Protein AF-A0A914J3G2-F1 (afdb_monomer_lite)

pLDDT: mean 72.29, std 21.07, range [33.72, 98.62]

Foldseek 3Di:
DDDDDDDDDDDDDDDDDDDPDPDDQDPVNVVVVVVVVVVVVVVVVVVVVLVVLLVVQPVNPPDDADSVRSVVSSVVVVVVVVVVVVVVVVVVVVVVVVVVVVVVVVVVVVVVVVVVVPDDDDDDDDDDDDDDDDDDDDDDDDDDDDDDDDDPPVVVVVVVVVVVVVVVVVVVVVVVVVVVVVVVVVVVVVVVVVVVVVVD

Sequence (200 aa):
MLFSKRRVDGDLSDDEGFSPKSGSPSIDDDRRAHHNELERRRRDHIKDHFQALKNTIPLLEGEKSSRALILKRAVDYISLLQSQLKESKLEIEDQKRRNDQLRHHAAIGLINQSAAVVAQPQPQPSVFSLPSTTSAFSSTGASNFSATIPVLQNEHAAKQALLSSLLLQNLNQLIQPQTQHLTDFNGQNYLAAQQLAAQL

Secondary structure (DSSP, 8-state):
----------------------S---HHHHHHHHHHHHHHHHHHHHHHHHHHHHHH-GGGTTS---HHHHHHHHHHHHHHHHHHHHHHHHHHHHHHHHHHHHHHHHHHHHHHHHHTTS----PPPPPP-----------------------SHHHHHHHHHHHHHHHHHHHHHHHHHHHHHHHHHHHHHHHHHHHHHTT-

Radius of gyration: 45.03 Å; chains: 1; bounding box: 132×92×99 Å

Structure (mmCIF, N/CA/C/O backbone):
data_AF-A0A914J3G2-F1
#
_entry.id   AF-A0A914J3G2-F1
#
loop_
_atom_site.group_PDB
_atom_site.id
_atom_site.type_symbol
_atom_site.label_atom_id
_atom_site.label_alt_id
_atom_site.label_comp_id
_atom_site.label_asym_id
_atom_site.label_entity_id
_atom_site.label_seq_id
_atom_site.pdbx_PDB_ins_code
_atom_site.Cartn_x
_atom_site.Cartn_y
_atom_site.Cartn_z
_atom_site.occupancy
_atom_site.B_iso_or_equiv
_atom_site.auth_seq_id
_atom_site.auth_comp_id
_atom_site.auth_asym_id
_atom_site.auth_atom_id
_atom_site.pdbx_PDB_model_num
ATOM 1 N N . MET A 1 1 ? 58.875 35.248 -11.474 1.00 38.97 1 MET A N 1
ATOM 2 C CA . MET A 1 1 ? 59.730 34.135 -11.003 1.00 38.97 1 MET A CA 1
ATOM 3 C C . MET A 1 1 ? 58.804 33.086 -10.402 1.00 38.97 1 MET A C 1
ATOM 5 O O . MET A 1 1 ? 57.946 33.495 -9.643 1.00 38.97 1 MET A O 1
ATOM 9 N N . LEU A 1 2 ? 58.821 31.785 -10.674 1.00 44.47 2 LEU A N 1
ATOM 10 C CA . LEU A 1 2 ? 59.619 30.898 -11.518 1.00 44.47 2 LEU A CA 1
ATOM 11 C C . LEU A 1 2 ? 58.745 29.637 -11.687 1.00 44.47 2 LEU A C 1
ATOM 13 O O . LEU A 1 2 ? 58.414 28.984 -10.703 1.00 44.47 2 LEU A O 1
ATOM 17 N N . PHE A 1 3 ? 58.356 29.317 -12.920 1.00 52.81 3 PHE A N 1
ATOM 18 C CA . PHE A 1 3 ? 57.891 27.982 -13.292 1.00 52.81 3 PHE A CA 1
ATOM 19 C C . PHE A 1 3 ? 59.134 27.112 -13.523 1.00 52.81 3 PHE A C 1
ATOM 21 O O . PHE A 1 3 ? 59.933 27.444 -14.398 1.00 52.81 3 PHE A O 1
ATOM 28 N N . SER A 1 4 ? 59.277 25.996 -12.801 1.00 59.56 4 SER A N 1
ATOM 29 C CA . SER A 1 4 ? 60.351 25.010 -13.024 1.00 59.56 4 SER A CA 1
ATOM 30 C C . SER A 1 4 ? 59.805 23.600 -13.274 1.00 59.56 4 SER A C 1
ATOM 32 O O . SER A 1 4 ? 59.676 22.756 -12.400 1.00 59.56 4 SER A O 1
ATOM 34 N N . LYS A 1 5 ? 59.488 23.427 -14.553 1.00 65.56 5 LYS A N 1
ATOM 35 C CA . LYS A 1 5 ? 59.473 22.271 -15.464 1.00 65.56 5 LYS A CA 1
ATOM 36 C C . LYS A 1 5 ? 60.423 21.079 -15.184 1.00 65.56 5 LYS A C 1
ATOM 38 O O . LYS A 1 5 ? 61.630 21.288 -15.093 1.00 65.56 5 LYS A O 1
ATOM 43 N N . ARG A 1 6 ? 59.888 19.844 -15.275 1.00 52.91 6 ARG A N 1
ATOM 44 C CA . ARG A 1 6 ? 60.337 18.676 -16.109 1.00 52.91 6 ARG A CA 1
ATOM 45 C C . ARG A 1 6 ? 59.519 17.425 -15.720 1.00 52.91 6 ARG A C 1
ATOM 47 O O . ARG A 1 6 ? 59.510 17.081 -14.551 1.00 52.91 6 ARG A O 1
ATOM 54 N N . ARG A 1 7 ? 58.612 16.883 -16.549 1.00 63.38 7 ARG A N 1
ATOM 55 C CA . ARG A 1 7 ? 58.765 15.925 -17.678 1.00 63.38 7 ARG A CA 1
ATOM 56 C C . ARG A 1 7 ? 59.651 14.706 -17.394 1.00 63.38 7 ARG A C 1
ATOM 58 O O . ARG A 1 7 ? 60.867 14.853 -17.333 1.00 63.38 7 ARG A O 1
ATOM 65 N N . VAL A 1 8 ? 59.014 13.533 -17.351 1.00 61.72 8 VAL A N 1
ATOM 66 C CA . VAL A 1 8 ? 59.563 12.258 -17.829 1.00 61.72 8 VAL A CA 1
ATOM 67 C C . VAL A 1 8 ? 58.484 11.625 -18.703 1.00 61.72 8 VAL A C 1
ATOM 69 O O . VAL A 1 8 ? 57.358 11.413 -18.255 1.00 61.72 8 VAL A O 1
ATOM 72 N N . ASP A 1 9 ? 58.838 11.437 -19.967 1.00 55.22 9 ASP A N 1
ATOM 73 C CA . ASP A 1 9 ? 58.070 10.767 -21.003 1.00 55.22 9 ASP A CA 1
ATOM 74 C C . ASP A 1 9 ? 58.107 9.249 -20.740 1.00 55.22 9 ASP A C 1
ATOM 76 O O . ASP A 1 9 ? 59.179 8.670 -20.572 1.00 55.22 9 ASP A O 1
ATOM 80 N N . GLY A 1 10 ? 56.931 8.627 -20.646 1.00 56.06 10 GLY A N 1
ATOM 81 C CA . GLY A 1 10 ? 56.752 7.185 -20.487 1.00 56.06 10 GLY A CA 1
ATOM 82 C C . GLY A 1 10 ? 56.006 6.634 -21.692 1.00 56.06 10 GLY A C 1
ATOM 83 O O . GLY A 1 10 ? 54.781 6.623 -21.703 1.00 56.06 10 GLY A O 1
ATOM 84 N N . ASP A 1 11 ? 56.792 6.295 -22.708 1.00 46.94 11 ASP A N 1
ATOM 85 C CA . ASP A 1 11 ? 56.577 5.298 -23.760 1.00 46.94 11 ASP A CA 1
ATOM 86 C C . ASP A 1 11 ? 55.250 4.509 -23.681 1.00 46.94 11 ASP A C 1
ATOM 88 O O . ASP A 1 11 ? 55.101 3.564 -22.904 1.00 46.94 11 ASP A O 1
ATOM 92 N N . LEU A 1 12 ? 54.268 4.920 -24.489 1.00 55.31 12 LEU A N 1
ATOM 93 C CA . LEU A 1 12 ? 53.067 4.140 -24.781 1.00 55.31 12 LEU A CA 1
ATOM 94 C C . LEU A 1 12 ? 53.372 3.297 -26.022 1.00 55.31 12 LEU A C 1
ATOM 96 O O . LEU A 1 12 ? 53.274 3.787 -27.143 1.00 55.31 12 LEU A O 1
ATOM 100 N N . SER A 1 13 ? 53.763 2.044 -25.790 1.00 56.56 13 SER A N 1
ATOM 101 C CA . SER A 1 13 ? 53.888 1.012 -26.819 1.00 56.56 13 SER A CA 1
ATOM 102 C C . SER A 1 13 ? 52.542 0.827 -27.523 1.00 56.56 13 SER A C 1
ATOM 104 O O . SER A 1 13 ? 51.590 0.313 -26.936 1.00 56.56 13 SER A O 1
ATOM 106 N N . ASP A 1 14 ? 52.490 1.257 -28.777 1.00 63.75 14 ASP A N 1
ATOM 107 C CA . ASP A 1 14 ? 51.416 1.041 -29.739 1.00 63.75 14 ASP A CA 1
ATOM 108 C C . ASP A 1 14 ? 51.920 -0.065 -30.676 1.00 63.75 14 ASP A C 1
ATOM 110 O O . ASP A 1 14 ? 52.711 0.226 -31.568 1.00 63.75 14 ASP A O 1
ATOM 114 N N . ASP A 1 15 ? 51.592 -1.336 -30.401 1.00 55.88 15 ASP A N 1
ATOM 115 C CA . ASP A 1 15 ? 51.772 -2.419 -31.381 1.00 55.88 15 ASP A CA 1
ATOM 116 C C . ASP A 1 15 ? 50.939 -3.675 -31.047 1.00 55.88 15 ASP A C 1
ATOM 118 O O . ASP A 1 15 ? 51.024 -4.252 -29.962 1.00 55.88 15 ASP A O 1
ATOM 122 N N . GLU A 1 16 ? 50.149 -4.073 -32.044 1.00 54.53 16 GLU A N 1
ATOM 123 C CA . GLU A 1 16 ? 49.501 -5.368 -32.292 1.00 54.53 16 GLU A CA 1
ATOM 124 C C . GLU A 1 16 ? 48.389 -5.890 -31.366 1.00 54.53 16 GLU A C 1
ATOM 126 O O . GLU A 1 16 ? 48.555 -6.770 -30.519 1.00 54.53 16 GLU A O 1
ATOM 131 N N . GLY A 1 17 ? 47.163 -5.456 -31.679 1.00 53.72 17 GLY A N 1
ATOM 132 C CA . GLY A 1 17 ? 45.934 -6.102 -31.219 1.00 53.72 17 GLY A CA 1
ATOM 133 C C . GLY A 1 17 ? 44.746 -6.016 -32.180 1.00 53.72 17 GLY A C 1
ATOM 134 O O . GLY A 1 17 ? 43.621 -6.249 -31.743 1.00 53.72 17 GLY A O 1
ATOM 135 N N . PHE A 1 18 ? 44.934 -5.686 -33.466 1.00 54.09 18 PHE A N 1
ATOM 136 C CA . PHE A 1 18 ? 43.841 -5.725 -34.448 1.00 54.09 18 PHE A CA 1
ATOM 137 C C . PHE A 1 18 ? 43.874 -7.031 -35.246 1.00 54.09 18 PHE A C 1
ATOM 139 O O . 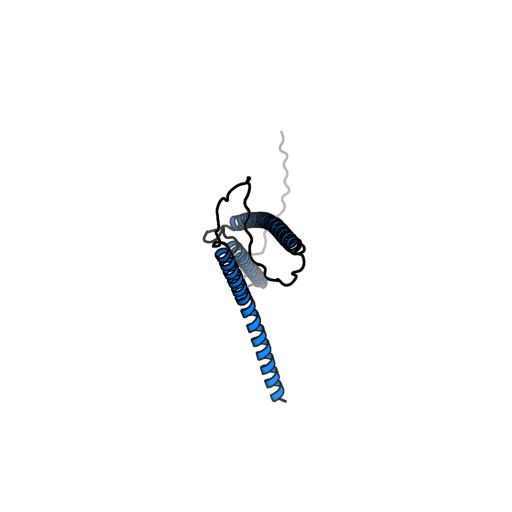PHE A 1 18 ? 44.258 -7.081 -36.410 1.00 54.09 18 PHE A O 1
ATOM 146 N N . SER A 1 19 ? 43.421 -8.113 -34.615 1.00 56.44 19 SER A N 1
ATOM 147 C CA . SER A 1 19 ? 42.868 -9.236 -35.374 1.00 56.44 19 SER A CA 1
ATOM 148 C C . SER A 1 19 ? 41.406 -8.917 -35.700 1.00 56.44 19 SER A C 1
ATOM 150 O O . SER A 1 19 ? 40.597 -8.848 -34.769 1.00 56.44 19 SER A O 1
ATOM 152 N N . PRO A 1 20 ? 41.009 -8.761 -36.979 1.00 55.09 20 PRO A N 1
ATOM 153 C CA . PRO A 1 20 ? 39.605 -8.686 -37.345 1.00 55.09 20 PRO A CA 1
ATOM 154 C C . PRO A 1 20 ? 39.041 -10.104 -37.223 1.00 55.09 20 PRO A C 1
ATOM 156 O O . PRO A 1 20 ? 39.024 -10.875 -38.182 1.00 55.09 20 PRO A O 1
ATOM 159 N N . LYS A 1 21 ? 38.648 -10.499 -36.007 1.00 57.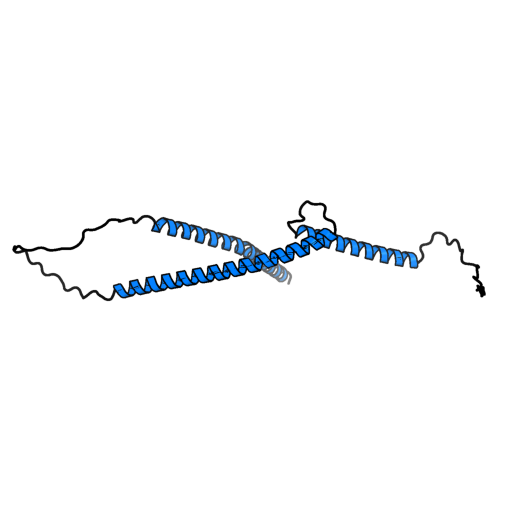03 21 LYS A N 1
ATOM 160 C CA . LYS A 1 21 ? 38.090 -11.828 -35.761 1.00 57.03 21 LYS A CA 1
ATOM 161 C C . LYS A 1 21 ? 36.644 -11.848 -36.246 1.00 57.03 21 LYS A C 1
ATOM 163 O O . LYS A 1 21 ? 35.705 -11.493 -35.542 1.00 57.03 21 LYS A O 1
ATOM 168 N N . SER A 1 22 ? 36.523 -12.196 -37.519 1.00 56.38 22 SER A N 1
ATOM 169 C CA . SER A 1 22 ? 35.443 -12.982 -38.102 1.00 56.38 22 SER A CA 1
ATOM 170 C C . SER A 1 22 ? 34.496 -13.610 -37.070 1.00 56.38 22 SER A C 1
ATOM 172 O O . SER A 1 22 ? 34.846 -14.575 -36.401 1.00 56.38 22 SER A O 1
ATOM 174 N N . GLY A 1 23 ? 33.287 -13.049 -36.975 1.00 62.53 23 GLY A N 1
ATOM 175 C CA . GLY A 1 23 ? 31.980 -13.730 -37.011 1.00 62.53 23 GLY A CA 1
ATOM 176 C C . GLY A 1 23 ? 31.717 -15.033 -36.241 1.00 62.53 23 GLY A C 1
ATOM 177 O O . GLY A 1 23 ? 30.707 -15.666 -36.532 1.00 62.53 23 GLY A O 1
ATOM 178 N N . SER A 1 24 ? 32.555 -15.457 -35.297 1.00 61.56 24 SER A N 1
ATOM 179 C CA . SER A 1 24 ? 32.319 -16.633 -34.456 1.00 61.56 24 SER A CA 1
ATOM 180 C C . SER A 1 24 ? 32.106 -16.173 -33.016 1.00 61.56 24 SER A C 1
ATOM 182 O O . SER A 1 24 ? 33.026 -15.554 -32.475 1.00 61.56 24 SER A O 1
ATOM 184 N N . PRO A 1 25 ? 30.953 -16.472 -32.382 1.00 67.69 25 PRO A N 1
ATOM 185 C CA . PRO A 1 25 ? 30.747 -16.176 -30.970 1.00 67.69 25 PRO A CA 1
ATOM 186 C C . PRO A 1 25 ? 31.875 -16.823 -30.167 1.00 67.69 25 PRO A C 1
ATOM 188 O O . PRO A 1 25 ? 32.135 -18.023 -30.304 1.00 67.69 25 PRO A O 1
ATOM 191 N N . SER A 1 26 ? 32.600 -16.020 -29.393 1.00 77.12 26 SER A N 1
ATOM 192 C CA . SER A 1 26 ? 33.545 -16.550 -28.414 1.00 77.12 26 SER A CA 1
ATOM 193 C C . SER A 1 26 ? 32.754 -17.157 -27.251 1.00 77.12 26 SER A C 1
ATOM 195 O O . SER A 1 26 ? 31.658 -16.699 -26.939 1.00 77.12 26 SER A O 1
ATOM 197 N N . ILE A 1 27 ? 33.327 -18.122 -26.529 1.00 78.31 27 ILE A N 1
ATOM 198 C CA . ILE A 1 27 ? 32.765 -18.636 -25.261 1.00 78.31 27 ILE A CA 1
ATOM 199 C C . ILE A 1 27 ? 32.487 -17.480 -24.272 1.00 78.31 27 ILE A C 1
ATOM 201 O O . ILE A 1 27 ? 31.560 -17.532 -23.460 1.00 78.31 27 ILE A O 1
ATOM 205 N N . ASP A 1 28 ? 33.264 -16.398 -24.364 1.00 83.69 28 ASP A N 1
ATOM 206 C CA . ASP A 1 28 ? 33.047 -15.173 -23.592 1.00 83.69 28 ASP A CA 1
ATOM 207 C C . ASP A 1 28 ? 31.749 -14.439 -23.961 1.00 83.69 28 ASP A C 1
ATOM 209 O O . ASP A 1 28 ? 31.119 -13.838 -23.084 1.00 83.69 28 ASP A O 1
ATOM 213 N N . ASP A 1 29 ? 31.323 -14.501 -25.225 1.00 86.88 29 ASP A N 1
ATOM 214 C CA . ASP A 1 29 ? 30.066 -13.911 -25.692 1.00 86.88 29 ASP A CA 1
ATOM 215 C C . ASP A 1 29 ? 28.871 -14.699 -25.151 1.00 86.88 29 ASP A C 1
ATOM 217 O O . ASP A 1 29 ? 27.922 -14.093 -24.649 1.00 86.88 29 ASP A O 1
ATOM 221 N N . ASP A 1 30 ? 28.959 -16.032 -25.127 1.00 87.75 30 ASP A N 1
ATOM 222 C CA . ASP A 1 30 ? 27.934 -16.898 -24.531 1.00 87.75 30 ASP A CA 1
ATOM 223 C C . ASP A 1 30 ? 27.802 -16.658 -23.020 1.00 87.75 30 ASP A C 1
ATOM 225 O O . ASP A 1 30 ? 26.694 -16.532 -22.484 1.00 87.75 30 ASP A O 1
ATOM 229 N N . ARG A 1 31 ? 28.930 -16.502 -22.312 1.00 92.62 31 ARG A N 1
ATOM 230 C CA . ARG A 1 31 ? 28.931 -16.169 -20.878 1.00 92.62 31 ARG A CA 1
ATOM 231 C C . ARG A 1 31 ? 28.302 -14.798 -20.612 1.00 92.62 31 ARG A C 1
ATOM 233 O O . ARG A 1 31 ? 27.530 -14.653 -19.658 1.00 92.62 31 ARG A O 1
ATOM 240 N N . ARG A 1 32 ? 28.614 -13.791 -21.438 1.00 94.50 32 ARG A N 1
ATOM 241 C CA . ARG A 1 32 ? 28.013 -12.446 -21.354 1.00 94.50 32 ARG A CA 1
ATOM 242 C C . ARG A 1 32 ? 26.516 -12.485 -21.659 1.00 94.50 32 ARG A C 1
ATOM 244 O O . ARG A 1 32 ? 25.742 -11.860 -20.935 1.00 94.50 32 ARG A O 1
ATOM 251 N N . ALA A 1 33 ? 26.101 -13.235 -22.677 1.00 95.56 33 ALA A N 1
ATOM 252 C CA . ALA A 1 33 ? 24.698 -13.400 -23.046 1.00 95.56 33 ALA A CA 1
ATOM 253 C C . ALA A 1 33 ? 23.891 -14.049 -21.913 1.00 95.56 33 ALA A C 1
ATOM 255 O O . ALA A 1 33 ? 22.855 -13.513 -21.515 1.00 95.56 33 ALA A O 1
ATOM 256 N N . HIS A 1 34 ? 24.403 -15.131 -21.323 1.00 96.44 34 HIS A N 1
ATOM 257 C CA . HIS A 1 34 ? 23.762 -15.794 -20.188 1.00 96.44 34 HIS A CA 1
ATOM 258 C C . HIS A 1 34 ? 23.627 -14.866 -18.969 1.00 96.44 34 HIS A C 1
ATOM 260 O O . HIS A 1 34 ? 22.563 -14.789 -18.355 1.00 96.44 34 HIS A O 1
ATOM 266 N N . HIS A 1 35 ? 24.678 -14.108 -18.638 1.00 97.94 35 HIS A N 1
ATOM 267 C CA . HIS A 1 35 ? 24.613 -13.117 -17.560 1.00 97.94 35 HIS A CA 1
ATOM 268 C C . HIS A 1 35 ? 23.553 -12.032 -17.832 1.00 97.94 35 HIS A C 1
ATOM 270 O O . HIS A 1 35 ? 22.769 -11.690 -16.945 1.00 97.94 35 HIS A O 1
ATOM 276 N N . ASN A 1 36 ? 23.486 -11.516 -19.063 1.00 98.00 36 ASN A N 1
ATOM 277 C CA . ASN A 1 36 ? 2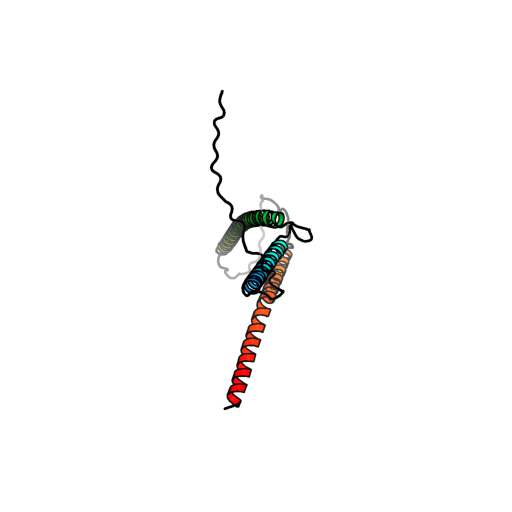2.494 -10.512 -19.462 1.00 98.00 36 ASN A CA 1
ATOM 278 C C . ASN A 1 36 ? 21.057 -11.041 -19.377 1.00 98.00 36 ASN A C 1
ATOM 280 O O . ASN A 1 36 ? 20.156 -10.305 -18.965 1.00 98.00 36 ASN A O 1
ATOM 284 N N . GLU A 1 37 ? 20.851 -12.305 -19.744 1.00 97.75 37 GLU A N 1
ATOM 285 C CA . GLU A 1 37 ? 19.562 -12.988 -19.644 1.00 97.75 37 GLU A CA 1
ATOM 286 C C . GLU A 1 37 ? 19.123 -13.148 -18.181 1.00 97.75 37 GLU A C 1
ATOM 288 O O . GLU A 1 37 ? 17.999 -12.782 -17.826 1.00 97.75 37 GLU A O 1
ATOM 293 N N . LEU A 1 38 ? 20.019 -13.603 -17.300 1.00 98.19 38 LEU A N 1
ATOM 294 C CA . LEU A 1 38 ? 19.729 -13.704 -15.865 1.00 98.19 38 LEU A CA 1
ATOM 295 C C . LEU A 1 38 ? 19.359 -12.349 -15.257 1.00 98.19 38 LEU A C 1
ATOM 297 O O . LEU A 1 38 ? 18.381 -12.239 -14.513 1.00 98.19 38 LEU A O 1
ATOM 301 N N . GLU A 1 39 ? 20.102 -11.299 -15.600 1.00 98.31 39 GLU A N 1
ATOM 302 C CA . GLU A 1 39 ? 19.826 -9.957 -15.096 1.00 98.31 39 GLU A CA 1
ATOM 303 C C . GLU A 1 39 ? 18.500 -9.405 -15.647 1.00 98.31 39 GLU A C 1
ATOM 305 O O . GLU A 1 39 ? 17.775 -8.702 -14.939 1.00 98.31 39 GLU A O 1
ATOM 310 N N . ARG A 1 40 ? 18.125 -9.751 -16.885 1.00 98.44 40 ARG A N 1
ATOM 311 C CA . ARG A 1 40 ? 16.808 -9.407 -17.433 1.00 98.44 40 ARG A CA 1
ATOM 312 C C . ARG A 1 40 ? 15.685 -10.049 -16.620 1.00 98.44 40 ARG A C 1
ATOM 314 O O . ARG A 1 40 ? 14.811 -9.315 -16.161 1.00 98.44 40 ARG A O 1
ATOM 321 N N . ARG A 1 41 ? 15.766 -11.356 -16.345 1.00 98.50 41 ARG A N 1
ATOM 322 C CA . ARG A 1 41 ? 14.787 -12.059 -15.493 1.00 98.50 41 ARG A CA 1
ATOM 323 C C . ARG A 1 41 ? 14.696 -11.445 -14.101 1.00 98.50 41 ARG A C 1
ATOM 325 O O . ARG A 1 41 ? 13.601 -11.213 -13.596 1.00 98.50 41 ARG A O 1
ATOM 332 N N . ARG A 1 42 ? 15.838 -11.098 -13.497 1.00 98.62 42 ARG A N 1
ATOM 333 C CA . ARG A 1 42 ? 15.870 -10.413 -12.196 1.00 98.62 42 ARG A CA 1
ATOM 334 C C . ARG A 1 42 ? 15.112 -9.082 -12.238 1.00 98.62 42 ARG A C 1
ATOM 336 O O . ARG A 1 42 ? 14.342 -8.784 -11.323 1.00 98.62 42 ARG A O 1
ATOM 343 N N . ARG A 1 43 ? 15.309 -8.277 -13.288 1.00 98.44 43 ARG A N 1
ATOM 344 C CA . ARG A 1 43 ? 14.593 -7.001 -13.465 1.00 98.44 43 ARG A CA 1
ATOM 345 C C . ARG A 1 43 ? 13.095 -7.195 -13.676 1.00 98.44 43 ARG A C 1
ATOM 347 O O . ARG A 1 43 ? 12.328 -6.392 -13.142 1.00 98.44 43 ARG A O 1
ATOM 354 N N . ASP A 1 44 ? 12.693 -8.228 -14.409 1.00 98.50 44 ASP A N 1
ATOM 355 C CA . ASP A 1 44 ? 11.282 -8.557 -14.624 1.00 98.50 44 ASP A CA 1
ATOM 356 C C . ASP A 1 44 ? 10.617 -8.954 -13.300 1.00 98.50 44 ASP A C 1
ATOM 358 O O . ASP A 1 44 ? 9.617 -8.347 -12.923 1.00 98.50 44 ASP A O 1
ATOM 362 N N . HIS A 1 45 ? 11.260 -9.806 -12.493 1.00 98.44 45 HIS A N 1
ATOM 363 C CA . HIS A 1 45 ? 10.760 -10.130 -11.153 1.00 98.44 45 HIS A CA 1
ATOM 364 C C . HIS A 1 45 ? 10.606 -8.873 -10.289 1.00 98.44 45 HIS A C 1
ATOM 366 O O . HIS A 1 45 ? 9.579 -8.679 -9.647 1.00 98.44 45 HIS A O 1
ATOM 372 N N . ILE A 1 46 ? 11.599 -7.979 -10.266 1.00 97.81 46 ILE A N 1
ATOM 373 C CA . ILE A 1 46 ? 11.502 -6.727 -9.496 1.00 97.81 46 ILE A CA 1
ATOM 374 C C . ILE A 1 46 ? 10.335 -5.870 -9.983 1.00 97.81 46 ILE A C 1
ATOM 376 O O . ILE A 1 46 ? 9.624 -5.274 -9.174 1.00 97.81 46 ILE A O 1
ATOM 380 N N . LYS A 1 47 ? 10.128 -5.792 -11.298 1.00 97.19 47 LYS A N 1
ATOM 381 C CA . LYS A 1 47 ? 9.001 -5.064 -11.878 1.00 97.19 47 LYS A CA 1
ATOM 382 C C . LYS A 1 47 ? 7.668 -5.646 -11.401 1.00 97.19 47 LYS A C 1
ATOM 384 O O . LYS A 1 47 ? 6.801 -4.862 -11.017 1.00 97.19 47 LYS A O 1
ATOM 389 N N . ASP A 1 48 ? 7.544 -6.968 -11.343 1.00 97.62 48 ASP A N 1
ATOM 390 C CA . ASP A 1 48 ? 6.344 -7.641 -10.840 1.00 97.62 48 ASP A CA 1
ATOM 391 C C . ASP A 1 48 ? 6.106 -7.336 -9.356 1.00 97.62 48 ASP A C 1
ATOM 393 O O . ASP A 1 48 ? 4.992 -6.981 -8.976 1.00 97.62 48 ASP A O 1
ATOM 397 N N . HIS A 1 49 ? 7.155 -7.347 -8.524 1.00 97.44 49 HIS A N 1
ATOM 398 C CA . HIS A 1 49 ? 7.048 -6.952 -7.111 1.00 97.44 49 HIS A CA 1
ATOM 399 C C . HIS A 1 49 ? 6.585 -5.495 -6.951 1.00 97.44 49 HIS A C 1
ATOM 401 O O . HIS A 1 49 ? 5.748 -5.202 -6.098 1.00 97.44 49 HIS A O 1
ATOM 407 N N . PHE A 1 50 ? 7.077 -4.572 -7.786 1.00 96.81 50 PHE A N 1
ATOM 408 C CA . PHE A 1 50 ? 6.601 -3.184 -7.790 1.00 96.81 50 PHE A CA 1
ATOM 409 C C . PHE A 1 50 ? 5.129 -3.074 -8.201 1.00 96.81 50 PHE A C 1
ATOM 411 O O . PHE A 1 50 ? 4.404 -2.247 -7.646 1.00 96.81 50 PHE A O 1
ATOM 418 N N . GLN A 1 51 ? 4.682 -3.890 -9.157 1.00 94.75 51 GLN A N 1
ATOM 419 C CA . GLN A 1 51 ? 3.289 -3.903 -9.594 1.00 94.75 51 GLN A CA 1
ATOM 420 C C . GLN A 1 51 ? 2.368 -4.486 -8.517 1.00 94.75 51 GLN A C 1
ATOM 422 O O . GLN A 1 51 ? 1.328 -3.896 -8.230 1.00 94.75 51 GLN A O 1
ATOM 427 N N . ALA A 1 52 ? 2.769 -5.588 -7.880 1.00 94.69 52 ALA A N 1
ATOM 428 C CA . ALA A 1 52 ? 2.053 -6.168 -6.750 1.00 94.69 52 ALA A CA 1
ATOM 429 C C . ALA A 1 52 ? 1.937 -5.158 -5.600 1.00 94.69 52 ALA A C 1
ATOM 431 O O . ALA A 1 52 ? 0.835 -4.901 -5.122 1.00 94.69 52 ALA A O 1
ATOM 432 N N . LEU A 1 53 ? 3.044 -4.503 -5.229 1.00 95.81 53 LEU A N 1
ATOM 433 C CA . LEU A 1 53 ? 3.045 -3.469 -4.193 1.00 95.81 53 LEU A CA 1
ATOM 434 C C . LEU A 1 53 ? 2.078 -2.330 -4.532 1.00 95.81 53 LEU A C 1
ATOM 436 O O . LEU A 1 53 ? 1.262 -1.946 -3.698 1.00 95.81 53 LEU A O 1
ATOM 440 N N . LYS A 1 54 ? 2.121 -1.820 -5.767 1.00 94.81 54 LYS A N 1
ATOM 441 C CA . LYS A 1 54 ? 1.209 -0.767 -6.222 1.00 94.81 54 LYS A CA 1
ATOM 442 C C . LYS A 1 54 ? -0.258 -1.175 -6.058 1.00 94.81 54 LYS A C 1
ATOM 444 O O . LYS A 1 54 ? -1.043 -0.382 -5.553 1.00 94.81 54 LYS A O 1
ATOM 449 N N . ASN A 1 55 ? -0.607 -2.399 -6.447 1.00 93.12 55 ASN A N 1
ATOM 450 C CA . ASN A 1 55 ? -1.982 -2.896 -6.383 1.00 93.12 55 ASN A CA 1
ATOM 451 C C . ASN A 1 55 ? -2.493 -3.060 -4.939 1.00 93.12 55 ASN A C 1
ATOM 453 O O . ASN A 1 55 ? -3.694 -3.014 -4.714 1.00 93.12 55 ASN A O 1
ATOM 457 N N . THR A 1 56 ? -1.604 -3.240 -3.956 1.00 93.06 56 THR A N 1
ATOM 458 C CA . THR A 1 56 ? -1.998 -3.325 -2.535 1.00 93.06 56 THR A CA 1
ATOM 459 C C . THR A 1 56 ? -2.242 -1.969 -1.873 1.00 93.06 56 THR A C 1
ATOM 461 O O . THR A 1 56 ? -2.737 -1.923 -0.749 1.00 93.06 56 THR A O 1
ATOM 464 N N . ILE A 1 57 ? -1.877 -0.868 -2.536 1.00 93.69 57 ILE A N 1
ATOM 465 C CA . ILE A 1 57 ? -1.964 0.487 -1.988 1.00 93.69 57 ILE A CA 1
ATOM 466 C C . ILE A 1 57 ? -3.174 1.190 -2.627 1.00 93.69 57 ILE A C 1
ATOM 468 O O . ILE A 1 57 ? -3.079 1.603 -3.785 1.00 93.69 57 ILE A O 1
ATOM 472 N N . PRO A 1 58 ? -4.280 1.414 -1.889 1.00 89.19 58 PRO A N 1
ATOM 473 C CA . PRO A 1 58 ? -5.507 1.999 -2.447 1.00 89.19 58 PRO A CA 1
ATOM 474 C C . PRO A 1 58 ? -5.298 3.384 -3.079 1.00 89.19 58 PRO A C 1
ATOM 476 O O . PRO A 1 58 ? -5.931 3.743 -4.062 1.00 89.19 58 PRO A O 1
ATOM 479 N N . LEU A 1 59 ? -4.348 4.161 -2.548 1.00 78.94 59 LEU A N 1
ATOM 480 C CA . LEU A 1 59 ? -4.009 5.510 -3.022 1.00 78.94 59 LEU A CA 1
ATOM 481 C C . LEU A 1 59 ? -3.266 5.538 -4.373 1.00 78.94 59 LEU A C 1
ATOM 483 O O . LEU A 1 59 ? -2.941 6.620 -4.857 1.00 78.94 59 LEU A O 1
ATOM 487 N N . LEU A 1 60 ? -2.920 4.379 -4.939 1.00 85.06 60 LEU A N 1
ATOM 488 C CA . LEU A 1 60 ? -2.181 4.249 -6.201 1.00 85.06 60 LEU A CA 1
ATOM 489 C C . LEU A 1 60 ? -2.976 3.508 -7.287 1.00 85.06 60 LEU A C 1
ATOM 491 O O . LEU A 1 60 ? -2.450 3.269 -8.382 1.00 85.06 60 LEU A O 1
ATOM 495 N N . GLU A 1 61 ? -4.214 3.113 -6.995 1.00 79.81 61 GLU A N 1
ATOM 496 C CA . GLU A 1 61 ? -5.057 2.382 -7.930 1.00 79.81 61 GLU A CA 1
ATOM 497 C C . GLU A 1 61 ? -5.441 3.278 -9.121 1.00 79.81 61 GLU A C 1
ATOM 499 O O . GLU A 1 61 ? -5.796 4.443 -8.966 1.00 79.81 61 GLU A O 1
ATOM 504 N N . GLY A 1 62 ? -5.298 2.764 -10.346 1.00 75.31 62 GLY A N 1
ATOM 505 C CA . GLY A 1 62 ? -5.670 3.485 -11.572 1.00 75.31 62 GLY A CA 1
ATOM 506 C C . GLY A 1 62 ? -4.713 4.587 -12.062 1.00 75.31 62 GLY A C 1
ATOM 507 O O . GLY A 1 62 ? -4.845 5.016 -13.207 1.00 75.31 62 GLY A O 1
ATOM 508 N N . GLU A 1 63 ? -3.708 5.015 -11.289 1.00 78.38 63 GLU A N 1
ATOM 509 C CA . GLU A 1 63 ? -2.827 6.135 -11.677 1.00 78.38 63 GLU A CA 1
ATOM 510 C C . GLU A 1 63 ? -1.452 5.688 -12.218 1.00 78.38 63 GLU A C 1
ATOM 512 O O . GLU A 1 63 ? -0.909 4.646 -11.843 1.00 78.38 63 GLU A O 1
ATOM 517 N N . LYS A 1 64 ? -0.836 6.469 -13.117 1.00 85.25 64 LYS A N 1
ATOM 518 C CA . LYS A 1 64 ? 0.562 6.253 -13.537 1.00 85.25 64 LYS A CA 1
ATOM 519 C C . LYS A 1 64 ? 1.507 6.682 -12.410 1.00 85.25 64 LYS A C 1
ATOM 521 O O . LYS A 1 64 ? 1.779 7.862 -12.236 1.00 85.25 64 LYS A O 1
ATOM 526 N N . SER A 1 65 ? 2.045 5.717 -11.672 1.00 89.88 65 SER A N 1
ATOM 527 C CA . SER A 1 65 ? 2.911 5.974 -10.513 1.00 89.88 65 SER A CA 1
ATOM 528 C C . SER A 1 65 ? 4.370 5.628 -10.814 1.00 89.88 65 SER A C 1
ATOM 530 O O . SER A 1 65 ? 4.669 4.551 -11.330 1.00 89.88 65 SER A O 1
ATOM 532 N N . SER A 1 66 ? 5.300 6.526 -10.476 1.00 94.69 66 SER A N 1
ATOM 533 C CA . SER A 1 66 ? 6.740 6.248 -10.570 1.00 94.69 66 SER A CA 1
ATOM 534 C C . SER A 1 66 ? 7.196 5.297 -9.453 1.00 94.69 66 SER A C 1
ATOM 536 O O . SER A 1 66 ? 6.561 5.224 -8.403 1.00 94.69 66 SER A O 1
ATOM 538 N N . ARG A 1 67 ? 8.331 4.598 -9.628 1.00 95.00 67 ARG A N 1
ATOM 539 C CA . ARG A 1 67 ? 8.893 3.714 -8.580 1.00 95.00 67 ARG A CA 1
ATOM 540 C C . ARG A 1 67 ? 9.113 4.446 -7.254 1.00 95.00 67 ARG A C 1
ATOM 542 O O . ARG A 1 67 ? 8.766 3.919 -6.206 1.00 95.00 67 ARG A O 1
ATOM 549 N N . ALA A 1 68 ? 9.635 5.672 -7.307 1.00 95.62 68 ALA A N 1
ATOM 550 C CA . ALA A 1 68 ? 9.832 6.500 -6.120 1.00 95.62 68 ALA A CA 1
ATOM 551 C C . ALA A 1 68 ? 8.502 6.836 -5.427 1.00 95.62 68 ALA A C 1
ATOM 553 O O . ALA A 1 68 ? 8.409 6.766 -4.203 1.00 95.62 68 ALA A O 1
ATOM 554 N N . LEU A 1 69 ? 7.459 7.147 -6.204 1.00 94.56 69 LEU A N 1
ATOM 555 C CA . LEU A 1 69 ? 6.135 7.431 -5.658 1.00 94.56 69 LEU A CA 1
ATOM 556 C C . LEU A 1 69 ? 5.496 6.187 -5.029 1.00 94.56 69 LEU A C 1
ATOM 558 O O . LEU A 1 69 ? 4.905 6.308 -3.961 1.00 94.56 69 LEU A O 1
ATOM 562 N N . ILE A 1 70 ? 5.654 5.006 -5.644 1.00 95.69 70 ILE A N 1
ATOM 563 C CA . ILE A 1 70 ? 5.171 3.733 -5.082 1.00 95.69 70 ILE A CA 1
ATOM 564 C C . ILE A 1 70 ? 5.784 3.502 -3.698 1.00 95.69 70 ILE A C 1
ATOM 566 O O . ILE A 1 70 ? 5.054 3.248 -2.746 1.00 95.69 70 ILE A O 1
ATOM 570 N N . LEU A 1 71 ? 7.105 3.658 -3.565 1.00 96.81 71 LEU A N 1
ATOM 571 C CA . LEU A 1 71 ? 7.789 3.494 -2.279 1.00 96.81 71 LEU A CA 1
ATOM 572 C C . LEU A 1 71 ? 7.322 4.526 -1.248 1.00 96.81 71 LEU A C 1
ATOM 574 O O . LEU A 1 71 ? 7.027 4.162 -0.114 1.00 96.81 71 LEU A O 1
ATOM 578 N N . LYS A 1 72 ? 7.203 5.800 -1.643 1.00 95.31 72 LYS A N 1
ATOM 579 C CA . LYS A 1 72 ? 6.724 6.862 -0.748 1.00 95.31 72 LYS A CA 1
ATOM 580 C C . LYS A 1 72 ? 5.320 6.559 -0.219 1.00 95.31 72 LYS A C 1
ATOM 582 O O . LYS A 1 72 ? 5.103 6.563 0.986 1.00 95.31 72 LYS A O 1
ATOM 587 N N . ARG A 1 73 ? 4.381 6.239 -1.112 1.00 95.06 73 ARG A N 1
ATOM 588 C CA . ARG A 1 73 ? 2.997 5.925 -0.732 1.00 95.06 73 ARG A CA 1
ATOM 589 C C . ARG A 1 73 ? 2.886 4.631 0.068 1.00 95.06 73 ARG A C 1
ATOM 591 O O . ARG A 1 73 ? 2.008 4.547 0.914 1.00 95.06 73 ARG A O 1
ATOM 598 N N . ALA A 1 74 ? 3.763 3.653 -0.161 1.00 96.56 74 ALA A N 1
ATOM 599 C CA . ALA A 1 74 ? 3.823 2.447 0.662 1.00 96.56 74 ALA A CA 1
ATOM 600 C C . ALA A 1 74 ? 4.158 2.788 2.121 1.00 96.56 74 ALA A C 1
ATOM 602 O O . ALA A 1 74 ? 3.486 2.307 3.029 1.00 96.56 74 ALA A O 1
ATOM 603 N N . VAL A 1 75 ? 5.151 3.658 2.341 1.00 96.94 75 VAL A N 1
ATOM 604 C CA . VAL A 1 75 ? 5.513 4.133 3.685 1.00 96.94 75 VAL A CA 1
ATOM 605 C C . VAL A 1 75 ? 4.342 4.879 4.323 1.00 96.94 75 VAL A C 1
ATOM 607 O O . VAL A 1 75 ? 3.937 4.525 5.430 1.00 96.94 75 VAL A O 1
ATOM 610 N N . ASP A 1 76 ? 3.748 5.836 3.602 1.00 96.06 76 ASP A N 1
ATOM 611 C CA . ASP A 1 76 ? 2.595 6.604 4.092 1.00 96.06 76 ASP A CA 1
ATOM 612 C C . ASP A 1 76 ? 1.424 5.679 4.475 1.00 96.06 76 ASP A C 1
ATOM 614 O O . ASP A 1 76 ? 0.787 5.854 5.516 1.00 96.06 76 ASP A O 1
ATOM 618 N N . TYR A 1 77 ? 1.153 4.662 3.651 1.00 97.31 77 TYR A N 1
ATOM 619 C CA . TYR A 1 77 ? 0.059 3.722 3.874 1.00 97.31 77 TYR A CA 1
ATOM 620 C C . TYR A 1 77 ? 0.308 2.803 5.075 1.00 97.31 77 TYR A C 1
ATOM 622 O O . TYR A 1 77 ? -0.603 2.581 5.869 1.00 97.31 77 TYR A O 1
ATOM 630 N N . ILE A 1 78 ? 1.541 2.328 5.278 1.00 97.06 78 ILE A N 1
ATOM 631 C CA . ILE A 1 78 ? 1.904 1.562 6.481 1.00 97.06 78 ILE A CA 1
ATOM 632 C C . ILE A 1 78 ? 1.688 2.411 7.738 1.00 97.06 78 ILE A C 1
ATOM 634 O O . ILE A 1 78 ? 1.087 1.933 8.702 1.00 97.06 78 ILE A O 1
ATOM 638 N N . SER A 1 79 ? 2.127 3.673 7.733 1.00 97.50 79 SER A N 1
ATOM 639 C CA . SER A 1 79 ? 1.915 4.583 8.864 1.00 97.50 79 SER A CA 1
ATOM 640 C C . SER A 1 79 ? 0.428 4.837 9.135 1.00 97.50 79 SER A C 1
ATOM 642 O O . SER A 1 79 ? 0.007 4.835 10.295 1.00 97.50 79 SER A O 1
ATOM 644 N N . LEU A 1 80 ? -0.383 4.985 8.083 1.00 96.69 80 LEU A N 1
ATOM 645 C CA . LEU A 1 80 ? -1.837 5.102 8.205 1.00 96.69 80 LEU A CA 1
ATOM 646 C C . LEU A 1 80 ? -2.447 3.859 8.868 1.00 96.69 80 LEU A C 1
ATOM 648 O O . LEU A 1 80 ? -3.169 3.990 9.856 1.00 96.69 80 LEU A O 1
ATOM 652 N N . LEU A 1 81 ? -2.124 2.662 8.368 1.00 97.62 81 LEU A N 1
ATOM 653 C CA . LEU A 1 81 ? -2.635 1.399 8.911 1.00 97.62 81 LEU A CA 1
ATOM 654 C C . LEU A 1 81 ? -2.232 1.199 10.377 1.00 97.62 81 LEU A C 1
ATOM 656 O O . LEU A 1 81 ? -3.035 0.727 11.179 1.00 97.62 81 LEU A O 1
ATOM 660 N N . GLN A 1 82 ? -1.015 1.594 10.760 1.00 97.94 82 GLN A N 1
ATOM 661 C CA . GLN A 1 82 ? -0.566 1.549 12.155 1.00 97.94 82 GLN A CA 1
ATOM 662 C C . GLN A 1 82 ? -1.387 2.479 13.059 1.00 97.94 82 GLN A C 1
ATOM 664 O O . GLN A 1 82 ? -1.764 2.081 14.165 1.00 97.94 82 GLN A O 1
ATOM 669 N N . SER A 1 83 ? -1.692 3.695 12.593 1.00 97.81 83 SER A N 1
ATOM 670 C CA . SER A 1 83 ? -2.540 4.638 13.330 1.00 97.81 83 SER A CA 1
ATOM 671 C C . SER A 1 83 ? -3.969 4.112 13.476 1.00 97.81 83 SER A C 1
ATOM 673 O O . SER A 1 83 ? -4.504 4.106 14.584 1.00 97.81 83 SER A O 1
ATOM 675 N N . GLN A 1 84 ? -4.555 3.597 12.392 1.00 97.44 84 GLN A N 1
ATOM 676 C CA . GLN A 1 84 ? -5.898 3.009 12.402 1.00 97.44 84 GLN A CA 1
ATOM 677 C C . GLN A 1 84 ? -5.981 1.783 13.318 1.00 97.44 84 GLN A C 1
ATOM 679 O O . GLN A 1 84 ? -6.928 1.646 14.088 1.00 97.44 84 GLN A O 1
ATOM 684 N N . LEU A 1 85 ? -4.966 0.913 13.302 1.00 98.00 85 LEU A N 1
ATOM 685 C CA . LEU A 1 85 ? -4.897 -0.235 14.206 1.00 98.00 85 LEU A CA 1
ATOM 686 C C . LEU A 1 85 ? -4.856 0.211 15.674 1.00 98.00 85 LEU A C 1
ATOM 688 O O . LEU A 1 85 ? -5.482 -0.418 16.526 1.00 98.00 85 LEU A O 1
ATOM 692 N N . LYS A 1 86 ? -4.113 1.280 15.985 1.00 98.00 86 LYS A N 1
ATOM 693 C CA . LYS A 1 86 ? -4.048 1.838 17.341 1.00 98.00 86 LYS A CA 1
ATOM 694 C C . LYS A 1 86 ? -5.402 2.397 17.779 1.00 98.00 86 LYS A C 1
ATOM 696 O O . LYS A 1 86 ? -5.838 2.097 18.885 1.00 98.00 86 LYS A O 1
ATOM 701 N N . GLU A 1 87 ? -6.054 3.179 16.927 1.00 98.12 87 GLU A N 1
ATOM 702 C CA . GLU A 1 87 ? -7.375 3.752 17.203 1.00 98.12 87 GLU A CA 1
ATOM 703 C C . GLU A 1 87 ? -8.434 2.662 17.399 1.00 98.12 87 GLU A C 1
ATOM 705 O O . GLU A 1 87 ? -9.102 2.634 18.430 1.00 98.12 87 GLU A O 1
ATOM 710 N N . SER A 1 88 ? -8.499 1.690 16.486 1.00 97.81 88 SER A N 1
ATOM 711 C CA . SER A 1 88 ? -9.421 0.557 16.589 1.00 97.81 88 SER A CA 1
ATOM 712 C C . SER A 1 88 ? -9.195 -0.263 17.865 1.00 97.81 88 SER A C 1
ATOM 714 O O . SER A 1 88 ? -10.154 -0.678 18.512 1.00 97.81 88 SER A O 1
ATOM 716 N N . LYS A 1 89 ? -7.940 -0.458 18.295 1.00 97.88 89 LYS A N 1
ATOM 717 C CA . LYS A 1 89 ? -7.643 -1.111 19.582 1.00 97.88 89 LYS A CA 1
ATOM 718 C C . LYS A 1 89 ? -8.218 -0.339 20.770 1.00 97.88 89 LYS A C 1
ATOM 720 O O . LYS A 1 89 ? -8.825 -0.961 21.640 1.00 97.88 89 LYS A O 1
ATOM 725 N N . LEU A 1 90 ? -8.055 0.984 20.794 1.00 97.75 90 LEU A N 1
ATOM 726 C CA . LEU A 1 90 ? -8.617 1.829 21.852 1.00 97.75 90 LEU A CA 1
ATOM 727 C C . LEU A 1 90 ? -10.146 1.774 21.851 1.00 97.75 90 LEU A C 1
ATOM 729 O O . LEU A 1 90 ? -10.754 1.659 22.914 1.00 97.75 90 LEU A O 1
ATOM 733 N N . GLU A 1 91 ? -10.764 1.792 20.671 1.00 97.19 91 GLU A N 1
ATOM 734 C CA . GLU A 1 91 ? -12.211 1.647 20.535 1.00 97.19 91 GLU A CA 1
ATOM 735 C C . GLU A 1 91 ? -12.687 0.287 21.065 1.00 97.19 91 GLU A C 1
ATOM 737 O O . GLU A 1 91 ? -13.630 0.230 21.850 1.00 97.19 91 GLU A O 1
ATOM 742 N N . ILE A 1 92 ? -12.004 -0.809 20.725 1.00 98.12 92 ILE A N 1
ATOM 743 C CA . ILE A 1 92 ? -12.331 -2.149 21.235 1.00 98.12 92 ILE A CA 1
ATOM 744 C C . ILE A 1 92 ? -12.240 -2.197 22.766 1.00 98.12 92 ILE A C 1
ATOM 746 O O . ILE A 1 92 ? -13.120 -2.768 23.413 1.00 98.12 92 ILE A O 1
ATOM 750 N N . GLU A 1 93 ? -11.192 -1.629 23.362 1.00 97.38 93 GLU A N 1
ATOM 751 C CA . GLU A 1 93 ? -11.034 -1.582 24.823 1.00 97.38 93 GLU A CA 1
ATOM 752 C C . GLU A 1 93 ? -12.141 -0.770 25.497 1.00 97.38 93 GLU A C 1
ATOM 754 O O . GLU A 1 93 ? -12.691 -1.174 26.525 1.00 97.38 93 GLU A O 1
ATOM 759 N N . ASP A 1 94 ? -12.501 0.358 24.901 1.00 97.56 94 ASP A N 1
ATOM 760 C CA . ASP A 1 94 ? -13.565 1.219 25.386 1.00 97.56 94 ASP A CA 1
ATOM 761 C C . ASP A 1 94 ? -14.944 0.547 25.282 1.00 97.56 94 ASP A C 1
ATOM 763 O O . ASP A 1 94 ? -15.714 0.545 26.247 1.00 97.56 94 ASP A O 1
ATOM 767 N N . GLN A 1 95 ? -15.225 -0.130 24.165 1.00 96.38 95 GLN A N 1
ATOM 768 C CA . GLN A 1 95 ? -16.439 -0.933 24.005 1.00 96.38 95 GLN A CA 1
ATOM 769 C C . GLN A 1 95 ? -16.500 -2.092 25.002 1.00 96.38 95 GLN A C 1
ATOM 771 O O . GLN A 1 95 ? -17.560 -2.343 25.578 1.00 96.38 95 GLN A O 1
ATOM 776 N N . LYS A 1 96 ? -15.378 -2.775 25.264 1.00 96.88 96 LYS A N 1
ATOM 777 C CA . LYS A 1 96 ? -15.305 -3.821 26.297 1.00 96.88 96 LYS A CA 1
ATOM 778 C C . LYS A 1 96 ? -15.637 -3.261 27.675 1.00 96.88 96 LYS A C 1
ATOM 780 O O . LYS A 1 96 ? -16.503 -3.811 28.347 1.00 96.88 96 LYS A O 1
ATOM 785 N N . ARG A 1 97 ? -15.052 -2.117 28.045 1.00 96.50 97 ARG A N 1
ATOM 786 C CA . ARG A 1 97 ? -15.339 -1.449 29.323 1.00 96.50 97 ARG A CA 1
ATOM 787 C C . ARG A 1 97 ? -16.825 -1.116 29.470 1.00 96.50 97 ARG A C 1
ATOM 789 O O . ARG A 1 97 ? -17.406 -1.393 30.516 1.00 96.50 97 ARG A O 1
ATOM 796 N N . ARG A 1 98 ? -17.456 -0.567 28.423 1.00 95.50 98 ARG A N 1
ATOM 797 C CA . ARG A 1 98 ? -18.908 -0.303 28.422 1.00 95.50 98 ARG A CA 1
ATOM 798 C C . ARG A 1 98 ? -19.724 -1.588 28.550 1.00 95.50 98 ARG A C 1
ATOM 800 O O . ARG A 1 98 ? -20.711 -1.615 29.280 1.00 95.50 98 ARG A O 1
ATOM 807 N N . ASN A 1 99 ? -19.326 -2.652 27.854 1.00 94.44 99 ASN A N 1
ATOM 808 C CA . ASN A 1 99 ? -20.011 -3.940 27.925 1.00 94.44 99 ASN A CA 1
ATOM 809 C C . ASN A 1 99 ? -19.941 -4.529 29.340 1.00 94.44 99 ASN A C 1
ATOM 811 O O . ASN A 1 99 ? -20.958 -4.969 29.868 1.00 94.44 99 ASN A O 1
ATOM 815 N N . ASP A 1 100 ? -18.773 -4.463 29.977 1.00 94.44 100 ASP A N 1
ATOM 816 C CA . ASP A 1 100 ? -18.566 -4.941 31.344 1.00 94.44 100 ASP A CA 1
ATOM 817 C C . ASP A 1 100 ? -19.389 -4.136 32.355 1.00 94.44 100 ASP A C 1
ATOM 819 O O . ASP A 1 100 ? -20.033 -4.717 33.230 1.00 94.44 100 ASP A O 1
ATOM 823 N N . GLN A 1 101 ? -19.459 -2.810 32.193 1.00 92.56 101 GLN A N 1
ATOM 824 C CA . GLN A 1 101 ? -20.337 -1.957 33.001 1.00 92.56 101 GLN A CA 1
ATOM 825 C C . GLN A 1 101 ? -21.806 -2.371 32.856 1.00 92.56 101 GLN A C 1
ATOM 827 O O . GLN A 1 101 ? -22.490 -2.584 33.858 1.00 92.56 101 GLN A O 1
ATOM 832 N N . LEU A 1 102 ? -22.292 -2.545 31.625 1.00 90.94 102 LEU A N 1
ATOM 833 C CA . LEU A 1 102 ? -23.670 -2.977 31.370 1.00 90.94 102 LEU A CA 1
ATOM 834 C C . LEU A 1 102 ? -23.957 -4.367 31.954 1.00 90.94 102 LEU A C 1
ATOM 836 O O . LEU A 1 102 ? -25.005 -4.563 32.571 1.00 90.94 102 LEU A O 1
ATOM 840 N N . ARG A 1 103 ? -23.023 -5.316 31.822 1.00 89.62 103 ARG A N 1
ATOM 841 C CA . ARG A 1 103 ? -23.121 -6.653 32.435 1.00 89.62 103 ARG A CA 1
ATOM 842 C C . ARG A 1 103 ? -23.207 -6.571 33.956 1.00 89.62 103 ARG A C 1
ATOM 844 O O . ARG A 1 103 ? -24.035 -7.256 34.552 1.00 89.62 103 ARG A O 1
ATOM 851 N N . HIS A 1 104 ? -22.400 -5.715 34.577 1.00 87.75 104 HIS A N 1
ATOM 852 C CA . HIS A 1 104 ? -22.427 -5.495 36.020 1.00 87.75 104 HIS A CA 1
ATOM 853 C C . HIS A 1 104 ? -23.764 -4.888 36.482 1.00 87.75 104 HIS A C 1
ATOM 855 O O . HIS A 1 104 ? -24.360 -5.364 37.447 1.00 87.75 104 HIS A O 1
ATOM 861 N N . HIS A 1 105 ? -24.287 -3.886 35.765 1.00 84.31 105 HIS A N 1
ATOM 862 C CA . HIS A 1 105 ? -25.608 -3.312 36.049 1.00 84.31 105 HIS A CA 1
ATOM 863 C C . HIS A 1 105 ? -26.739 -4.340 35.897 1.00 84.31 105 HIS A C 1
ATOM 865 O O . HIS A 1 105 ? -27.624 -4.399 36.752 1.00 84.31 105 HIS A O 1
ATOM 871 N N . ALA A 1 106 ? -26.696 -5.180 34.859 1.00 83.19 106 ALA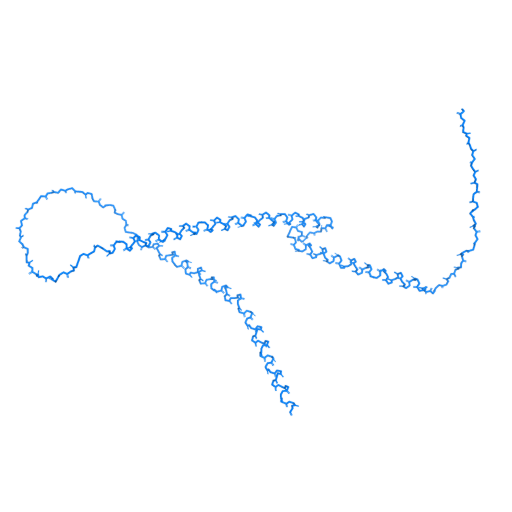 A N 1
ATOM 872 C CA . ALA A 1 106 ? -27.667 -6.256 34.667 1.00 83.19 106 ALA A CA 1
ATOM 873 C C . ALA A 1 106 ? -27.604 -7.300 35.798 1.00 83.19 106 ALA A C 1
ATOM 875 O O . ALA A 1 106 ? -28.646 -7.736 36.285 1.00 83.19 106 ALA A O 1
ATOM 876 N N . ALA A 1 107 ? -26.401 -7.654 36.263 1.00 78.38 107 ALA A N 1
ATOM 877 C CA . ALA A 1 107 ? -26.220 -8.568 37.389 1.00 78.38 107 ALA A CA 1
ATOM 878 C C . ALA A 1 107 ? -26.800 -8.001 38.699 1.00 78.38 107 ALA A C 1
ATOM 880 O O . ALA A 1 107 ? -27.531 -8.702 39.398 1.00 78.38 107 ALA A O 1
ATOM 881 N N . ILE A 1 108 ? -26.558 -6.719 39.003 1.00 73.50 108 ILE A N 1
ATOM 882 C CA . ILE A 1 108 ? -27.155 -6.047 40.174 1.00 73.50 108 ILE A CA 1
ATOM 883 C C . ILE A 1 108 ? -28.685 -5.978 40.061 1.00 73.50 108 ILE A C 1
ATOM 885 O O . ILE A 1 108 ? -29.391 -6.239 41.036 1.00 73.50 108 ILE A O 1
ATOM 889 N N . GLY A 1 109 ? -29.213 -5.666 38.874 1.00 68.44 109 GLY A N 1
ATOM 890 C CA . GLY A 1 109 ? -30.658 -5.652 38.625 1.00 68.44 109 GLY A CA 1
ATOM 891 C C . GLY A 1 109 ? -31.328 -7.016 38.841 1.00 68.44 109 GLY A C 1
ATOM 892 O O . GLY A 1 109 ? -32.485 -7.072 39.260 1.00 68.44 109 GLY A O 1
ATOM 893 N N . LEU A 1 110 ? -30.605 -8.115 38.608 1.00 61.00 110 LEU A N 1
ATOM 894 C CA . LEU A 1 110 ? -31.078 -9.469 38.905 1.00 61.00 110 LEU A CA 1
ATOM 895 C C . LEU A 1 110 ? -31.076 -9.759 40.416 1.00 61.00 110 LEU A C 1
ATOM 897 O O . LEU A 1 110 ? -32.051 -10.300 40.932 1.00 61.00 110 LEU A O 1
ATOM 901 N N . ILE A 1 111 ? -30.034 -9.328 41.139 1.00 57.91 111 ILE A N 1
ATOM 902 C CA . ILE A 1 111 ? -29.905 -9.520 42.597 1.00 57.91 111 ILE A CA 1
ATOM 903 C C . ILE A 1 111 ? -31.037 -8.811 43.361 1.00 57.91 111 ILE A C 1
ATOM 905 O O . ILE A 1 111 ? -31.631 -9.399 44.271 1.00 57.91 111 ILE A O 1
ATOM 909 N N . ASN A 1 112 ? -31.407 -7.594 42.950 1.00 53.09 112 ASN A N 1
ATOM 910 C CA . ASN A 1 112 ? -32.495 -6.834 43.578 1.00 53.09 112 ASN A CA 1
ATOM 911 C C . ASN A 1 112 ? -33.890 -7.453 43.352 1.00 53.09 112 ASN A C 1
ATOM 913 O O . ASN A 1 112 ? -34.772 -7.272 44.189 1.00 53.09 112 ASN A O 1
ATOM 917 N N . GLN A 1 113 ? -34.099 -8.217 42.272 1.00 48.47 113 GLN A N 1
ATOM 918 C CA . GLN A 1 113 ? -35.362 -8.936 42.041 1.00 48.47 113 GLN A CA 1
ATOM 919 C C . GLN A 1 113 ? -35.483 -10.200 42.903 1.00 48.47 113 GLN A C 1
ATOM 921 O O . GLN A 1 113 ? -36.572 -10.511 43.380 1.00 48.47 113 GLN A O 1
ATOM 926 N N . SER A 1 114 ? -34.377 -10.896 43.183 1.00 43.38 114 SER A N 1
ATOM 927 C CA . SER A 1 114 ? -34.367 -12.053 44.095 1.00 43.38 114 SER A CA 1
ATOM 928 C C . SER A 1 114 ? -34.549 -11.687 45.576 1.00 43.38 114 SER A C 1
ATOM 930 O O . SER A 1 114 ? -35.067 -12.499 46.338 1.00 43.38 114 SER A O 1
ATOM 932 N N . ALA A 1 115 ? -34.191 -10.467 45.996 1.00 42.91 115 ALA A N 1
ATOM 933 C CA . ALA A 1 115 ? -34.412 -10.005 47.372 1.00 42.91 115 ALA A CA 1
ATOM 934 C C . ALA A 1 115 ? -35.883 -9.640 47.670 1.00 42.91 115 ALA A C 1
ATOM 936 O O . ALA A 1 115 ? -36.308 -9.703 48.822 1.00 42.91 115 ALA A O 1
ATOM 937 N N . ALA A 1 116 ? -36.684 -9.306 46.651 1.00 44.06 116 ALA A N 1
ATOM 938 C CA . ALA A 1 116 ? -38.088 -8.915 46.823 1.00 44.06 116 ALA A CA 1
ATOM 939 C C . ALA A 1 116 ? -39.066 -10.102 46.984 1.00 44.06 116 ALA A C 1
ATOM 941 O O . ALA A 1 116 ? -40.233 -9.886 47.303 1.00 44.06 116 ALA A O 1
ATOM 942 N N . VAL A 1 117 ? -38.618 -11.351 46.792 1.00 45.53 117 VAL A N 1
ATOM 943 C CA . VAL A 1 117 ? -39.483 -12.552 46.858 1.00 45.53 117 VAL A CA 1
ATOM 944 C C . VAL A 1 117 ? -39.456 -13.245 48.237 1.00 45.53 117 VAL A C 1
ATOM 946 O O . VAL A 1 117 ? -40.317 -14.069 48.525 1.00 45.53 117 VAL A O 1
ATOM 949 N N . VAL A 1 118 ? -38.549 -12.876 49.154 1.00 43.69 118 VAL A N 1
ATOM 950 C CA . VAL A 1 118 ? -38.407 -13.521 50.487 1.00 43.69 118 VAL A CA 1
ATOM 951 C C . VAL A 1 118 ? -39.158 -12.767 51.603 1.00 43.69 118 VAL A C 1
ATOM 953 O O . VAL A 1 118 ? -38.800 -12.817 52.774 1.00 43.69 118 VAL A O 1
ATOM 956 N N . ALA A 1 119 ? -40.242 -12.067 51.266 1.00 45.81 119 ALA A N 1
ATOM 957 C CA . ALA A 1 119 ? -41.118 -11.427 52.250 1.00 45.81 119 ALA A CA 1
ATOM 958 C C . ALA A 1 119 ? -42.601 -11.646 51.914 1.00 45.81 119 ALA A C 1
ATOM 960 O O . ALA A 1 119 ? -43.361 -10.696 51.750 1.00 45.81 119 ALA A O 1
ATOM 961 N N . GLN A 1 120 ? -43.033 -12.907 51.810 1.00 37.19 120 GLN A N 1
ATOM 962 C CA . GLN A 1 120 ? -44.457 -13.248 51.888 1.00 37.19 120 GLN A CA 1
ATOM 963 C C . GLN A 1 120 ? -44.719 -14.268 53.010 1.00 37.19 120 GLN A C 1
ATOM 965 O O . GLN A 1 120 ? -44.167 -15.370 52.971 1.00 37.19 120 GLN A O 1
ATOM 970 N N . PRO A 1 121 ? -45.547 -13.924 54.018 1.00 42.47 121 PRO A N 1
ATOM 971 C CA . PRO A 1 121 ? -46.001 -14.861 55.033 1.00 42.47 121 PRO A CA 1
ATOM 972 C C . PRO A 1 121 ? -47.057 -15.823 54.464 1.00 42.47 121 PRO A C 1
ATOM 974 O O . PRO A 1 121 ? -47.890 -15.457 53.640 1.00 42.47 121 PRO A O 1
ATOM 977 N N . GLN A 1 122 ? -46.972 -17.068 54.931 1.00 34.31 122 GLN A N 1
ATOM 978 C CA . GLN A 1 122 ? -47.801 -18.241 54.627 1.00 34.31 122 GLN A CA 1
ATOM 979 C C . GLN A 1 122 ? -49.315 -17.962 54.462 1.00 34.31 122 GLN A C 1
ATOM 981 O O . GLN A 1 122 ? -49.890 -17.263 55.299 1.00 34.31 122 GLN A O 1
ATOM 986 N N . PRO A 1 123 ? -50.004 -18.587 53.485 1.00 40.12 123 PRO A N 1
ATOM 987 C CA . PRO A 1 123 ? -51.460 -18.532 53.392 1.00 40.12 123 PRO A CA 1
ATOM 988 C C . PRO A 1 123 ? -52.117 -19.593 54.295 1.00 40.12 123 PRO A C 1
ATOM 990 O O . PRO A 1 123 ? -51.925 -20.793 54.108 1.00 40.12 123 PRO A O 1
ATOM 993 N N . GLN A 1 124 ? -52.924 -19.149 55.263 1.00 39.94 124 GLN A N 1
ATOM 994 C CA . GLN A 1 124 ? -53.922 -19.977 55.957 1.00 39.94 124 GLN A CA 1
ATOM 995 C C . GLN A 1 124 ? -55.233 -20.004 55.144 1.00 39.94 124 GLN A C 1
ATOM 997 O O . GLN A 1 124 ? -55.548 -19.010 54.485 1.00 39.94 124 GLN A O 1
ATOM 1002 N N . PRO A 1 125 ? -56.012 -21.103 55.178 1.00 43.22 125 PRO A N 1
ATOM 1003 C CA . PRO A 1 125 ? -57.242 -21.229 54.402 1.00 43.22 125 PRO A CA 1
ATOM 1004 C C . PRO A 1 125 ? -58.395 -20.391 54.980 1.00 43.22 125 PRO A C 1
ATOM 1006 O O . PRO A 1 125 ? -58.634 -20.350 56.186 1.00 43.22 125 PRO A O 1
ATOM 1009 N N . SER A 1 126 ? -59.112 -19.730 54.074 1.00 46.59 126 SER A N 1
ATOM 1010 C CA . SER A 1 126 ? -60.159 -18.735 54.304 1.00 46.59 126 SER A CA 1
ATOM 1011 C C . SER A 1 126 ? -61.451 -19.340 54.866 1.00 46.59 126 SER A C 1
ATOM 1013 O O . SER A 1 126 ? -62.096 -20.152 54.202 1.00 46.59 126 SER A O 1
ATOM 1015 N N . VAL A 1 127 ? -61.892 -18.869 56.037 1.00 41.66 127 VAL A N 1
ATOM 1016 C CA . VAL A 1 127 ? -63.286 -19.007 56.486 1.00 41.66 127 VAL A CA 1
ATOM 1017 C C . VAL A 1 127 ? -64.054 -17.714 56.210 1.00 41.66 127 VAL A C 1
ATOM 1019 O O . VAL A 1 127 ? -63.600 -16.609 56.498 1.00 41.66 127 VAL A O 1
ATOM 1022 N N . PHE A 1 128 ? -65.207 -17.890 55.579 1.00 48.50 128 PHE A N 1
ATOM 1023 C CA . PHE A 1 128 ? -66.126 -16.873 55.084 1.00 48.50 128 PHE A CA 1
ATOM 1024 C C . PHE A 1 128 ? -66.931 -16.249 56.237 1.00 48.50 128 PHE A C 1
ATOM 1026 O O . PHE A 1 128 ? -67.617 -16.984 56.942 1.00 48.50 128 PHE A O 1
ATOM 1033 N N . SER A 1 129 ? -66.898 -14.918 56.392 1.00 41.75 129 SER A N 1
ATOM 1034 C CA . SER A 1 129 ? -67.805 -14.171 57.282 1.00 41.75 129 SER A CA 1
ATOM 1035 C C . SER A 1 129 ? -68.178 -12.798 56.701 1.00 41.75 129 SER A C 1
ATOM 1037 O O . SER A 1 129 ? -67.328 -12.066 56.200 1.00 41.75 129 SER A O 1
ATOM 1039 N N . LEU A 1 130 ? -69.482 -12.507 56.769 1.00 42.06 130 LEU A N 1
ATOM 1040 C CA . LEU A 1 130 ? -70.248 -11.365 56.239 1.00 42.06 130 LEU A CA 1
ATOM 1041 C C . LEU A 1 130 ? -69.828 -9.981 56.801 1.00 42.06 130 LEU A C 1
ATOM 1043 O O . LEU A 1 130 ? -69.252 -9.924 57.887 1.00 42.06 130 LEU A O 1
ATOM 1047 N N . PRO A 1 131 ? -70.182 -8.854 56.137 1.00 48.91 131 PRO A N 1
ATOM 1048 C CA . PRO A 1 131 ? -69.801 -7.518 56.577 1.00 48.91 131 PRO A CA 1
ATOM 1049 C C . PRO A 1 131 ? -70.847 -6.894 57.514 1.00 48.91 131 PRO A C 1
ATOM 1051 O O . PRO A 1 131 ? -72.036 -6.856 57.199 1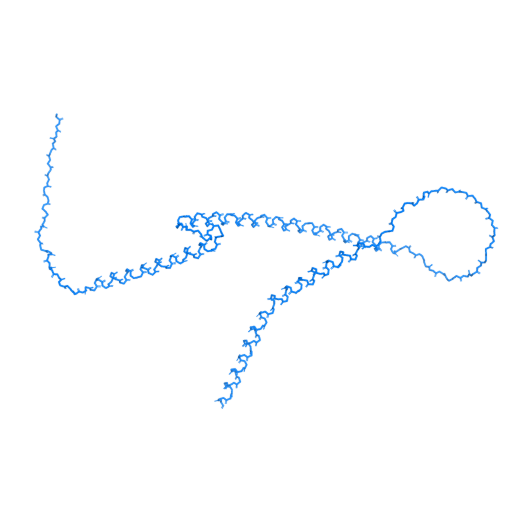.00 48.91 131 PRO A O 1
ATOM 1054 N N . SER A 1 132 ? -70.374 -6.321 58.623 1.00 35.25 132 SER A N 1
ATOM 1055 C CA . SER A 1 132 ? -71.148 -5.411 59.470 1.00 35.25 132 SER A CA 1
ATOM 1056 C C . SER A 1 132 ? -70.580 -3.999 59.371 1.00 35.25 132 SER A C 1
ATOM 1058 O O . SER A 1 132 ? -69.382 -3.759 59.492 1.00 35.25 132 SER A O 1
ATOM 1060 N N . THR A 1 133 ? -71.499 -3.081 59.117 1.00 46.69 133 THR A N 1
ATOM 1061 C CA . THR A 1 133 ? -71.381 -1.628 59.026 1.00 46.69 133 THR A CA 1
ATOM 1062 C C . THR A 1 133 ? -70.765 -0.984 60.268 1.00 46.69 133 THR A C 1
ATOM 1064 O O . THR A 1 133 ? -71.292 -1.212 61.348 1.00 46.69 133 THR A O 1
ATOM 1067 N N . THR A 1 134 ? -69.788 -0.084 60.099 1.00 46.50 134 THR A N 1
ATOM 1068 C CA . THR A 1 134 ? -69.675 1.189 60.847 1.00 46.50 134 THR A CA 1
ATOM 1069 C C . THR A 1 134 ? -68.645 2.117 60.193 1.00 46.50 134 THR A C 1
ATOM 1071 O O . THR A 1 134 ? -67.552 1.706 59.820 1.00 46.50 134 THR A O 1
ATOM 1074 N N . SER A 1 135 ? -69.031 3.382 60.070 1.00 46.66 135 SER A N 1
ATOM 1075 C CA . SER A 1 135 ? -68.281 4.551 59.606 1.00 46.66 135 SER A CA 1
ATOM 1076 C C . SER A 1 135 ? -67.025 4.876 60.427 1.00 46.66 135 SER A C 1
ATOM 1078 O O . SER A 1 135 ? -67.092 4.815 61.651 1.00 46.66 135 SER A O 1
ATOM 1080 N N . ALA A 1 136 ? -65.971 5.395 59.784 1.00 38.81 136 ALA A N 1
ATOM 1081 C CA . ALA A 1 136 ? -65.546 6.804 59.900 1.00 38.81 136 ALA A CA 1
ATOM 1082 C C . ALA A 1 136 ? -64.043 7.034 59.630 1.00 38.81 136 ALA A C 1
ATOM 1084 O O . ALA A 1 136 ? -63.183 6.285 60.075 1.00 38.81 136 ALA A O 1
ATOM 1085 N N . PHE A 1 137 ? -63.805 8.213 59.046 1.00 33.72 137 PHE A N 1
ATOM 1086 C CA . PHE A 1 137 ? -62.654 9.105 59.214 1.00 33.72 137 PHE A CA 1
ATOM 1087 C C . PHE A 1 137 ? -61.440 8.998 58.263 1.00 33.72 137 PHE A C 1
ATOM 1089 O O . PHE A 1 137 ? -60.919 7.944 57.919 1.00 33.72 137 PHE A O 1
ATOM 1096 N N . SER A 1 138 ? -61.069 10.198 57.813 1.00 44.16 138 SER A N 1
ATOM 1097 C CA . SER A 1 138 ? -60.098 10.604 56.804 1.00 44.16 138 SER A CA 1
ATOM 1098 C C . SER A 1 138 ? -58.637 10.319 57.175 1.00 44.16 138 SER A C 1
ATOM 1100 O O . SER A 1 138 ? -58.258 10.453 58.330 1.00 44.16 138 SER A O 1
ATOM 1102 N N . SER A 1 139 ? -57.744 10.189 56.190 1.00 38.81 139 SER A N 1
ATOM 1103 C CA . SER A 1 139 ? -56.921 11.329 55.745 1.00 38.81 139 SER A CA 1
ATOM 1104 C C . SER A 1 139 ? -55.754 10.912 54.839 1.00 38.81 139 SER A C 1
ATOM 1106 O O . SER A 1 139 ? -55.080 9.915 55.062 1.00 38.81 139 SER A O 1
ATOM 1108 N N . THR A 1 140 ? -55.514 11.781 53.852 1.00 40.66 140 THR A N 1
ATOM 1109 C CA . THR A 1 140 ? -54.229 12.090 53.203 1.00 40.66 140 THR A CA 1
ATOM 1110 C C . THR A 1 140 ? -53.512 11.017 52.383 1.00 40.66 140 THR A C 1
ATOM 1112 O O . THR A 1 140 ? -52.996 10.043 52.910 1.00 40.66 140 THR A O 1
ATOM 1115 N N . GLY A 1 141 ? -53.288 11.349 51.106 1.00 38.84 141 GLY A N 1
ATOM 1116 C CA . GLY A 1 141 ? -51.978 11.098 50.504 1.00 38.84 141 GLY A CA 1
ATOM 1117 C C . GLY A 1 141 ? -51.977 10.652 49.048 1.00 38.84 141 GLY A C 1
ATOM 1118 O O . GLY A 1 141 ? -51.865 9.470 48.777 1.00 38.84 141 GLY A O 1
ATOM 1119 N N . ALA A 1 142 ? -51.988 11.633 48.143 1.00 39.47 142 ALA A N 1
ATOM 1120 C CA . ALA A 1 142 ? -51.383 11.590 46.808 1.00 39.47 142 ALA A CA 1
ATOM 1121 C C . ALA A 1 142 ? -51.903 10.546 45.795 1.00 39.47 142 ALA A C 1
ATOM 1123 O O . ALA A 1 142 ? -51.439 9.416 45.678 1.00 39.47 142 ALA A O 1
ATOM 1124 N N . SER A 1 143 ? -52.810 11.027 44.949 1.00 44.97 143 SER A N 1
ATOM 1125 C CA . SER A 1 143 ? -53.196 10.462 43.662 1.00 44.97 143 SER A CA 1
ATOM 1126 C C . SER A 1 143 ? -52.049 10.466 42.640 1.00 44.97 143 SER A C 1
ATOM 1128 O O . SER A 1 143 ? -51.568 11.524 42.238 1.00 44.97 143 SER A O 1
ATOM 1130 N N . ASN A 1 144 ? -51.682 9.262 42.202 1.00 47.75 144 ASN A N 1
ATOM 1131 C CA . ASN A 1 144 ? -51.510 8.823 40.812 1.00 47.75 144 ASN A CA 1
ATOM 1132 C C . ASN A 1 144 ? -51.257 9.892 39.726 1.00 47.75 144 ASN A C 1
ATOM 1134 O O . ASN A 1 144 ? -52.191 10.511 39.221 1.00 47.75 144 ASN A O 1
ATOM 1138 N N . PHE A 1 145 ? -50.018 9.924 39.228 1.00 38.16 145 PHE A N 1
ATOM 1139 C CA . PHE A 1 145 ? -49.711 10.104 37.802 1.00 38.16 145 PHE A CA 1
ATOM 1140 C C . PHE A 1 145 ? -49.286 8.722 37.270 1.00 38.16 145 PHE A C 1
ATOM 1142 O O . PHE A 1 145 ? -48.339 8.131 37.771 1.00 38.16 145 PHE A O 1
ATOM 1149 N N . SER A 1 146 ? -50.126 8.038 36.493 1.00 42.41 146 SER A N 1
ATOM 1150 C CA . SER A 1 146 ? -50.159 8.080 35.023 1.00 42.41 146 SER A CA 1
ATOM 1151 C C . SER A 1 146 ? -48.841 7.653 34.364 1.00 42.41 146 SER A C 1
ATOM 1153 O O . SER A 1 146 ? -47.930 8.463 34.240 1.00 42.41 146 SER A O 1
ATOM 1155 N N . ALA A 1 147 ? -48.770 6.385 33.935 1.00 37.50 147 ALA A N 1
ATOM 1156 C CA . ALA A 1 147 ? -48.417 5.981 32.564 1.00 37.50 147 ALA A CA 1
ATOM 1157 C C . ALA A 1 147 ? -48.174 4.461 32.493 1.00 37.50 147 ALA A C 1
ATOM 1159 O O . ALA A 1 147 ? -47.063 3.966 32.664 1.00 37.50 147 ALA A O 1
ATOM 1160 N N . THR A 1 148 ? -49.228 3.711 32.181 1.00 44.53 148 THR A N 1
ATOM 1161 C CA . THR A 1 148 ? -49.099 2.379 31.588 1.00 44.53 148 THR A CA 1
ATOM 1162 C C . THR A 1 148 ? -48.653 2.558 30.135 1.00 44.53 148 THR A C 1
ATOM 1164 O O . THR A 1 148 ? -49.448 2.993 29.306 1.00 44.53 148 THR A O 1
ATOM 1167 N N . ILE A 1 149 ? -47.401 2.221 29.812 1.00 44.31 149 ILE A N 1
ATOM 1168 C CA . ILE A 1 149 ? -46.965 1.924 28.436 1.00 44.31 149 ILE A CA 1
ATOM 1169 C C . ILE A 1 149 ? -46.276 0.553 28.441 1.00 44.31 149 ILE A C 1
ATOM 1171 O O . ILE A 1 149 ? -45.125 0.459 28.863 1.00 44.31 149 ILE A O 1
ATOM 1175 N N . PRO A 1 150 ? -46.919 -0.512 27.932 1.00 51.66 150 PRO A N 1
ATOM 1176 C CA . PRO A 1 150 ? -46.268 -1.784 27.675 1.00 51.66 150 PRO A CA 1
ATOM 1177 C C . PRO A 1 150 ? -46.247 -2.036 26.161 1.00 51.66 150 PRO A C 1
ATOM 1179 O O . PRO A 1 150 ? -47.073 -2.786 25.659 1.00 51.66 150 PRO A O 1
ATOM 1182 N N . VAL A 1 151 ? -45.359 -1.380 25.399 1.00 48.94 151 VAL A N 1
ATOM 1183 C CA . VAL A 1 151 ? -45.234 -1.658 23.942 1.00 48.94 151 VAL A CA 1
ATOM 1184 C C . VAL A 1 151 ? -43.791 -1.638 23.402 1.00 48.94 151 VAL A C 1
ATOM 1186 O O . VAL A 1 151 ? -43.542 -2.186 22.335 1.00 48.94 151 VAL A O 1
ATOM 1189 N N . LEU A 1 152 ? -42.785 -1.116 24.116 1.00 49.16 152 LEU A N 1
ATOM 1190 C CA . LEU A 1 152 ? -41.433 -0.959 23.536 1.00 49.16 152 LEU A CA 1
ATOM 1191 C C . LEU A 1 152 ? -40.457 -2.124 23.781 1.00 49.16 152 LEU A C 1
ATOM 1193 O O . LEU A 1 152 ? -39.404 -2.184 23.149 1.00 49.16 152 LEU A O 1
ATOM 1197 N N . GLN A 1 153 ? -40.796 -3.091 24.638 1.00 52.81 153 GLN A N 1
ATOM 1198 C CA . GLN A 1 153 ? -39.889 -4.207 24.942 1.00 52.81 153 GLN A CA 1
ATOM 1199 C C . GLN A 1 153 ? -39.857 -5.278 23.837 1.00 52.81 153 GLN A C 1
ATOM 1201 O O . GLN A 1 153 ? -38.847 -5.959 23.661 1.00 52.81 153 GLN A O 1
ATOM 1206 N N . ASN A 1 154 ? -40.931 -5.389 23.048 1.00 57.91 154 ASN A N 1
ATOM 1207 C CA . ASN A 1 154 ? -41.039 -6.392 21.987 1.00 57.91 154 ASN A CA 1
ATOM 1208 C C . ASN A 1 154 ? -40.182 -6.044 20.758 1.00 57.91 154 ASN A C 1
ATOM 1210 O O . ASN A 1 154 ? -39.638 -6.933 20.108 1.00 57.91 154 ASN A O 1
ATOM 1214 N N . GLU A 1 155 ? -40.019 -4.753 20.452 1.00 60.00 155 GLU A N 1
ATOM 1215 C CA . GLU A 1 155 ? -39.293 -4.313 19.256 1.00 60.00 155 GLU A CA 1
ATOM 1216 C C . GLU A 1 155 ? -37.773 -4.481 19.407 1.00 60.00 155 GLU A C 1
ATOM 1218 O O . GLU A 1 155 ? -37.092 -4.914 18.478 1.00 60.00 155 GLU A O 1
ATOM 1223 N N . HIS A 1 156 ? -37.233 -4.186 20.594 1.00 63.78 156 HIS A N 1
ATOM 1224 C CA . HIS A 1 156 ? -35.805 -4.352 20.870 1.00 63.78 156 HIS A CA 1
ATOM 1225 C C . HIS A 1 156 ? -35.409 -5.835 20.903 1.00 63.78 156 HIS A C 1
ATOM 1227 O O . HIS A 1 156 ? -34.391 -6.217 20.324 1.00 63.78 156 HIS A O 1
ATOM 1233 N N . ALA A 1 157 ? -36.239 -6.685 21.518 1.00 68.06 157 ALA A N 1
ATOM 1234 C CA . ALA A 1 157 ? -36.036 -8.132 21.516 1.00 68.06 157 ALA A CA 1
ATOM 1235 C C . ALA A 1 157 ? -36.094 -8.712 20.090 1.00 68.06 157 ALA A C 1
ATOM 1237 O O . ALA A 1 157 ? -35.243 -9.521 19.722 1.00 68.06 157 ALA A O 1
ATOM 1238 N N . ALA A 1 158 ? -37.025 -8.238 19.252 1.00 72.25 158 ALA A N 1
ATOM 1239 C CA . ALA A 1 158 ? -37.119 -8.647 17.851 1.00 72.25 158 ALA A CA 1
ATOM 1240 C C . ALA A 1 158 ? -35.890 -8.217 17.028 1.00 72.25 158 ALA A C 1
ATOM 1242 O O . ALA A 1 158 ? -35.332 -9.026 16.286 1.00 72.25 158 ALA A O 1
ATOM 1243 N N . LYS A 1 159 ? -35.403 -6.980 17.199 1.00 78.19 159 LYS A N 1
ATOM 1244 C CA . LYS A 1 159 ? -34.177 -6.500 16.530 1.00 78.19 159 LYS A CA 1
ATOM 1245 C C . LYS A 1 159 ? -32.948 -7.305 16.960 1.00 78.19 159 LYS A C 1
ATOM 1247 O O . LYS A 1 159 ? -32.117 -7.652 16.124 1.00 78.19 159 LYS A O 1
ATOM 1252 N N . GLN A 1 160 ? -32.859 -7.674 18.236 1.00 74.38 160 GLN A N 1
ATOM 1253 C CA . GLN A 1 160 ? -31.776 -8.509 18.756 1.00 74.38 160 GLN A CA 1
ATOM 1254 C C . GLN A 1 160 ? -31.850 -9.963 18.242 1.00 74.38 160 GLN A C 1
ATOM 1256 O O . GLN A 1 160 ? -30.819 -10.561 17.921 1.00 74.38 160 GLN A O 1
ATOM 1261 N N . ALA A 1 161 ? -33.056 -10.517 18.085 1.00 76.75 161 ALA A N 1
ATOM 1262 C CA . ALA A 1 161 ? -33.276 -11.828 17.470 1.00 76.75 161 ALA A CA 1
ATOM 1263 C C . ALA A 1 161 ? -32.883 -11.844 15.978 1.00 76.75 161 ALA A C 1
ATOM 1265 O O . ALA A 1 161 ? -32.244 -12.784 15.511 1.00 76.75 161 ALA A O 1
ATOM 1266 N N . LEU A 1 162 ? -33.179 -10.773 15.236 1.00 84.06 162 LEU A N 1
ATOM 1267 C CA . LEU A 1 162 ? -32.773 -10.650 13.832 1.00 84.06 162 LEU A CA 1
ATOM 1268 C C . LEU A 1 162 ? -31.252 -10.521 13.676 1.00 84.06 162 LEU A C 1
ATOM 1270 O O . LEU A 1 162 ? -30.665 -11.184 12.822 1.00 84.06 162 LEU A O 1
ATOM 1274 N N . LEU A 1 163 ? -30.598 -9.724 14.527 1.00 83.19 163 LEU A N 1
ATOM 1275 C CA . LEU A 1 163 ? -29.137 -9.589 14.511 1.00 83.19 163 LEU A CA 1
ATOM 1276 C C . LEU A 1 163 ? -28.430 -10.899 14.880 1.00 83.19 163 LEU A C 1
ATOM 1278 O O . LEU A 1 163 ? -27.444 -11.260 14.240 1.00 83.19 163 LEU A O 1
ATOM 1282 N N . SER A 1 164 ? -28.941 -11.638 15.870 1.00 85.69 164 SER A N 1
ATOM 1283 C CA . SER A 1 164 ? -28.396 -12.957 16.227 1.00 85.69 164 SER A CA 1
ATOM 1284 C C . SER A 1 164 ? -28.618 -13.997 15.125 1.00 85.69 164 SER A C 1
ATOM 1286 O O . SER A 1 164 ? -27.691 -14.743 14.812 1.00 85.69 164 SER A O 1
ATOM 1288 N N . SER A 1 165 ? -29.780 -13.993 14.464 1.00 88.19 165 SER A N 1
ATOM 1289 C CA . SER A 1 165 ? -30.043 -14.832 13.287 1.00 88.19 165 SER A CA 1
ATOM 1290 C C . SER A 1 165 ? -29.077 -14.529 12.138 1.00 88.19 165 SER A C 1
ATOM 1292 O O . SER A 1 165 ? -28.535 -15.452 11.530 1.00 88.19 165 SER A O 1
ATOM 1294 N N . LEU A 1 166 ? -28.824 -13.249 11.851 1.00 91.06 166 LEU A N 1
ATOM 1295 C CA . LEU A 1 166 ? -27.906 -12.842 10.787 1.00 91.06 166 LEU A CA 1
ATOM 1296 C C . LEU A 1 166 ? -26.459 -13.246 11.103 1.00 91.06 166 LEU A C 1
ATOM 1298 O O . LEU A 1 166 ? -25.738 -13.700 10.217 1.00 91.06 166 LEU A O 1
ATOM 1302 N N . LEU A 1 167 ? -26.047 -13.131 12.369 1.00 86.94 167 LEU A N 1
ATOM 1303 C CA . LEU A 1 167 ? -24.728 -13.566 12.825 1.00 86.94 167 LEU A CA 1
ATOM 1304 C C . LEU A 1 167 ? -24.556 -15.086 12.674 1.00 86.94 167 LEU A C 1
ATOM 1306 O O . LEU A 1 167 ? -23.543 -15.534 12.139 1.00 86.94 167 LEU A O 1
ATOM 1310 N N . LEU A 1 168 ? -25.561 -15.874 13.077 1.00 81.56 168 LEU A N 1
ATOM 1311 C CA . LEU A 1 168 ? -25.563 -17.329 12.885 1.00 81.56 168 LEU A CA 1
ATOM 1312 C C . LEU A 1 168 ? -25.485 -17.701 11.402 1.00 81.56 168 LEU A C 1
ATOM 1314 O O . LEU A 1 168 ? -24.734 -18.601 11.030 1.00 81.56 168 LEU A O 1
ATOM 1318 N N . GLN A 1 169 ? -26.224 -16.993 10.548 1.00 84.38 169 GLN A N 1
ATOM 1319 C CA . GLN A 1 169 ? -26.211 -17.241 9.111 1.00 84.38 169 GLN A CA 1
ATOM 1320 C C . GLN A 1 169 ? -24.841 -16.935 8.489 1.00 84.38 169 GLN A C 1
ATOM 1322 O O . GLN A 1 169 ? -24.366 -17.696 7.646 1.00 84.38 169 GLN A O 1
ATOM 1327 N N . ASN A 1 170 ? -24.176 -15.872 8.944 1.00 82.62 170 ASN A N 1
ATOM 1328 C CA . ASN A 1 170 ? -22.839 -15.504 8.479 1.00 82.62 170 ASN A CA 1
ATOM 1329 C C . ASN A 1 170 ? -21.775 -16.528 8.920 1.00 82.62 170 ASN A C 1
ATOM 1331 O O . ASN A 1 170 ? -20.933 -16.937 8.122 1.00 82.62 170 ASN A O 1
ATOM 1335 N N . LEU A 1 171 ? -21.864 -17.034 10.156 1.00 78.19 171 LEU A N 1
ATOM 1336 C CA . LEU A 1 171 ? -20.989 -18.114 10.627 1.00 78.19 171 LEU A CA 1
ATOM 1337 C C . LEU A 1 171 ? -21.189 -19.411 9.832 1.00 78.19 171 LEU A C 1
ATOM 1339 O O . LEU A 1 171 ? -20.211 -20.073 9.490 1.00 78.19 171 LEU A O 1
ATOM 1343 N N . ASN A 1 172 ? -22.429 -19.750 9.474 1.00 75.19 172 ASN A N 1
ATOM 1344 C CA . ASN A 1 172 ? -22.704 -20.947 8.679 1.00 75.19 172 ASN A CA 1
ATOM 1345 C C . ASN A 1 172 ? -22.127 -20.847 7.253 1.00 75.19 172 ASN A C 1
ATOM 1347 O O . ASN A 1 172 ? -21.611 -21.833 6.729 1.00 75.19 172 ASN A O 1
ATOM 1351 N N . GLN A 1 173 ? -22.153 -19.654 6.649 1.00 73.38 173 GLN A N 1
ATOM 1352 C CA . GLN A 1 173 ? -21.539 -19.386 5.340 1.00 73.38 173 GLN A CA 1
ATOM 1353 C C . GLN A 1 173 ? -20.006 -19.514 5.376 1.00 73.38 173 GLN A C 1
ATOM 1355 O O . GLN A 1 173 ? -19.404 -19.965 4.404 1.00 73.38 173 GLN A O 1
ATOM 1360 N N . LEU A 1 174 ? -19.368 -19.160 6.499 1.00 68.69 174 LEU A N 1
ATOM 1361 C CA . LEU A 1 174 ? -17.914 -19.266 6.660 1.00 68.69 174 LEU A CA 1
ATOM 1362 C C . LEU A 1 174 ? -17.443 -20.718 6.873 1.00 68.69 174 LEU A C 1
ATOM 1364 O O . LEU A 1 174 ? -16.340 -21.074 6.461 1.00 68.69 174 LEU A O 1
ATOM 1368 N N . ILE A 1 175 ? -18.272 -21.560 7.501 1.00 65.00 175 ILE A N 1
ATOM 1369 C CA . ILE A 1 175 ? -17.917 -22.944 7.864 1.00 65.00 175 ILE A CA 1
ATOM 1370 C C . ILE A 1 175 ? -18.188 -23.939 6.720 1.00 65.00 175 ILE A C 1
ATOM 1372 O O . ILE A 1 175 ? -17.414 -24.882 6.537 1.00 65.00 175 ILE A O 1
ATOM 1376 N N . GLN A 1 176 ? -19.230 -23.730 5.906 1.00 61.38 176 GLN A N 1
ATOM 1377 C CA . GLN A 1 176 ? -19.594 -24.665 4.828 1.00 61.38 176 GLN A CA 1
ATOM 1378 C C . GLN A 1 176 ? -18.467 -25.019 3.831 1.00 61.38 176 GLN A C 1
ATOM 1380 O O . GLN A 1 176 ? -18.281 -26.217 3.585 1.00 61.38 176 GLN A O 1
ATOM 1385 N N . PRO A 1 177 ? -17.667 -24.079 3.284 1.00 60.06 177 PRO A N 1
ATOM 1386 C CA . PRO A 1 177 ? -16.659 -24.432 2.280 1.00 60.06 177 PRO A CA 1
ATOM 1387 C C . PRO A 1 177 ? -15.513 -25.292 2.840 1.00 60.06 177 PRO A C 1
ATOM 1389 O O . PRO A 1 177 ? -14.930 -26.079 2.096 1.00 60.06 177 PRO A O 1
ATOM 1392 N N . GLN A 1 178 ? -15.208 -25.212 4.144 1.00 56.00 178 GLN A N 1
ATOM 1393 C CA . GLN A 1 178 ? -14.182 -26.073 4.751 1.00 56.00 178 GLN A CA 1
ATOM 1394 C C . GLN A 1 178 ? -14.651 -27.521 4.923 1.00 56.00 178 GLN A C 1
ATOM 1396 O O . GLN A 1 178 ? -13.840 -28.444 4.844 1.00 56.00 178 GLN A O 1
ATOM 1401 N N . THR A 1 179 ? -15.954 -27.735 5.120 1.00 55.06 179 THR A N 1
ATOM 1402 C CA . THR A 1 179 ? -16.498 -29.088 5.293 1.00 55.06 179 THR A CA 1
ATOM 1403 C C . THR A 1 179 ? -16.571 -29.875 3.985 1.00 55.06 179 THR A C 1
ATOM 1405 O O . THR A 1 179 ? -16.275 -31.067 4.008 1.00 55.06 179 THR A O 1
ATOM 1408 N N . GLN A 1 180 ? -16.857 -29.230 2.844 1.00 56.38 180 GLN A N 1
ATOM 1409 C CA . GLN A 1 180 ? -16.930 -29.933 1.553 1.00 56.38 180 GLN A CA 1
ATOM 1410 C C . GLN A 1 180 ? -15.562 -30.426 1.062 1.00 56.38 180 GLN A C 1
ATOM 1412 O O . GLN A 1 180 ? -15.443 -31.561 0.611 1.00 56.38 180 GLN A O 1
ATOM 1417 N N . HIS A 1 181 ? -14.498 -29.636 1.246 1.00 56.62 181 HIS A N 1
ATOM 1418 C CA . HIS A 1 181 ? -13.151 -30.074 0.866 1.00 56.62 181 HIS A CA 1
ATOM 1419 C C . HIS A 1 181 ? -12.669 -31.274 1.703 1.00 56.62 181 HIS A C 1
ATOM 1421 O O . HIS A 1 181 ? -11.989 -32.154 1.182 1.00 56.62 181 HIS A O 1
ATOM 1427 N N . LEU A 1 182 ? -13.043 -31.356 2.988 1.00 52.69 182 LEU A N 1
ATOM 1428 C CA . LEU A 1 182 ? -12.692 -32.501 3.838 1.00 52.69 182 LEU A CA 1
ATOM 1429 C C . LEU A 1 182 ? -13.491 -33.767 3.495 1.00 52.69 182 LEU A C 1
ATOM 1431 O O . LEU A 1 182 ? -12.936 -34.865 3.578 1.00 52.69 182 LEU A O 1
ATOM 1435 N N . THR A 1 183 ? -14.765 -33.644 3.106 1.00 58.56 183 THR A N 1
ATOM 1436 C CA . THR A 1 183 ? -15.569 -34.799 2.671 1.00 58.56 183 THR A CA 1
ATOM 1437 C C . THR A 1 183 ? -15.134 -35.312 1.304 1.00 58.56 183 THR A C 1
ATOM 1439 O O . THR A 1 183 ? -15.013 -36.525 1.135 1.00 58.56 183 THR A O 1
ATOM 1442 N N . ASP A 1 184 ? -14.813 -34.418 0.367 1.00 59.72 184 ASP A N 1
ATOM 1443 C CA . ASP A 1 184 ? -14.356 -34.798 -0.973 1.00 59.72 184 ASP A CA 1
ATOM 1444 C C . ASP A 1 184 ? -12.955 -35.419 -0.930 1.00 59.72 184 ASP A C 1
ATOM 1446 O O . ASP A 1 184 ? -12.717 -36.460 -1.547 1.00 59.72 184 ASP A O 1
ATOM 1450 N N . PHE A 1 185 ? -12.042 -34.854 -0.131 1.00 62.47 185 PHE A N 1
ATOM 1451 C CA . PHE A 1 185 ? -10.694 -35.399 0.045 1.00 62.47 185 PHE A CA 1
ATOM 1452 C C . PHE A 1 185 ? -10.704 -36.785 0.712 1.00 62.47 185 PHE A C 1
ATOM 1454 O O . PHE A 1 185 ? -9.997 -37.693 0.268 1.00 62.47 185 PHE A O 1
ATOM 1461 N N . ASN A 1 186 ? -11.531 -36.989 1.744 1.00 64.81 186 ASN A N 1
ATOM 1462 C CA . ASN A 1 186 ? -11.661 -38.301 2.388 1.00 64.81 186 ASN A CA 1
ATOM 1463 C C . ASN A 1 186 ? -12.394 -39.321 1.499 1.00 64.81 186 ASN A C 1
ATOM 1465 O O . ASN A 1 186 ? -12.022 -40.495 1.493 1.00 64.81 186 ASN A O 1
ATOM 1469 N N . GLY A 1 187 ? -13.387 -38.888 0.715 1.00 68.38 187 GLY A N 1
ATOM 1470 C CA . GLY A 1 187 ? -14.106 -39.744 -0.231 1.00 68.38 187 GLY A CA 1
ATOM 1471 C C . GLY A 1 187 ? -13.225 -40.235 -1.383 1.00 68.38 187 GLY A C 1
ATOM 1472 O O . GLY A 1 187 ? -13.245 -41.423 -1.711 1.00 68.38 187 GLY A O 1
ATOM 1473 N N . GLN A 1 188 ? -12.389 -39.358 -1.949 1.00 65.44 188 GLN A N 1
ATOM 1474 C CA . GLN A 1 188 ? -11.435 -39.739 -2.997 1.00 65.44 188 GLN A CA 1
ATOM 1475 C C . GLN A 1 188 ? -10.353 -40.697 -2.482 1.00 65.44 188 GLN A C 1
ATOM 1477 O O . GLN A 1 188 ? -10.020 -41.662 -3.170 1.00 65.44 188 GLN A O 1
ATOM 1482 N N . ASN A 1 189 ? -9.857 -40.493 -1.256 1.00 68.75 189 ASN A N 1
ATOM 1483 C CA . ASN A 1 189 ? -8.899 -41.413 -0.634 1.00 68.75 189 ASN A CA 1
ATOM 1484 C C . ASN A 1 189 ? -9.497 -42.807 -0.391 1.00 68.75 189 ASN A C 1
ATOM 1486 O O . ASN A 1 189 ? -8.825 -43.812 -0.617 1.00 68.75 189 ASN A O 1
ATOM 1490 N N . TYR A 1 190 ? -10.764 -42.885 0.026 1.00 72.44 190 TYR A N 1
ATOM 1491 C CA . TYR A 1 190 ? -11.435 -44.167 0.245 1.00 72.44 190 TYR A CA 1
ATOM 1492 C C . TYR A 1 190 ? -11.650 -44.935 -1.069 1.00 72.44 190 TYR A C 1
ATOM 1494 O O . TYR A 1 190 ? -11.413 -46.142 -1.126 1.00 72.44 190 TYR A O 1
ATOM 1502 N N . LEU A 1 191 ? -12.023 -44.238 -2.149 1.00 71.50 191 LEU A N 1
ATOM 1503 C CA . LEU A 1 191 ? -12.216 -44.853 -3.465 1.00 71.50 191 LEU A CA 1
ATOM 1504 C C . LEU A 1 191 ? -10.888 -45.327 -4.082 1.00 71.50 191 LEU A C 1
AT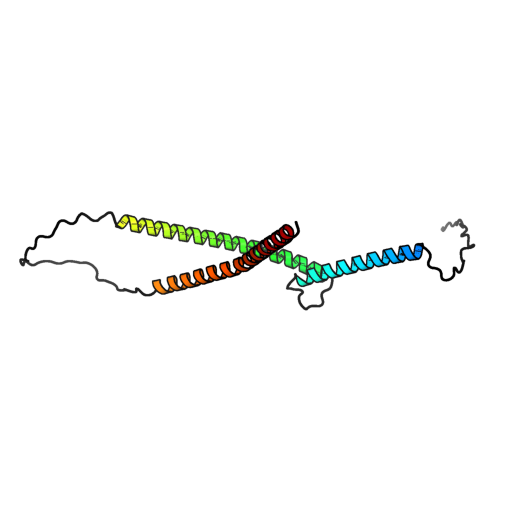OM 1506 O O . LEU A 1 191 ? -10.825 -46.427 -4.631 1.00 71.50 191 LEU A O 1
ATOM 1510 N N . ALA A 1 192 ? -9.814 -44.544 -3.936 1.00 73.44 192 ALA A N 1
ATOM 1511 C CA . ALA A 1 192 ? -8.472 -44.936 -4.367 1.00 73.44 192 ALA A CA 1
ATOM 1512 C C . ALA A 1 192 ? -7.950 -46.157 -3.586 1.00 73.44 192 ALA A C 1
ATOM 1514 O O . ALA A 1 192 ? -7.409 -47.089 -4.185 1.00 73.44 192 ALA A O 1
ATOM 1515 N N . ALA A 1 193 ? -8.172 -46.201 -2.268 1.00 73.25 193 ALA A N 1
ATOM 1516 C CA . ALA A 1 193 ? -7.811 -47.353 -1.442 1.00 73.25 193 ALA A CA 1
ATOM 1517 C C . ALA A 1 193 ? -8.594 -48.619 -1.839 1.00 73.25 193 ALA A C 1
ATOM 1519 O O . ALA A 1 193 ? -8.030 -49.714 -1.870 1.00 73.25 193 ALA A O 1
ATOM 1520 N N . GLN A 1 194 ? -9.873 -48.474 -2.198 1.00 73.94 194 GLN A N 1
ATOM 1521 C CA . GLN A 1 194 ? -10.721 -49.591 -2.619 1.00 73.94 194 GLN A CA 1
ATOM 1522 C C . GLN A 1 194 ? -10.336 -50.136 -4.007 1.00 73.94 194 GLN A C 1
ATOM 1524 O O . GLN A 1 194 ? -10.381 -51.345 -4.221 1.00 73.94 194 GLN A O 1
ATOM 1529 N N . GLN A 1 195 ? -9.901 -49.273 -4.932 1.00 72.50 195 GLN A N 1
ATOM 1530 C CA . GLN A 1 195 ? -9.402 -49.687 -6.250 1.00 72.50 195 GLN A CA 1
ATOM 1531 C C . GLN A 1 195 ? -8.044 -50.398 -6.175 1.00 72.50 195 GLN A C 1
ATOM 1533 O O . GLN A 1 195 ? -7.830 -51.365 -6.904 1.00 72.50 195 GLN A O 1
ATOM 1538 N N . LEU A 1 196 ? -7.148 -49.966 -5.278 1.00 72.69 196 LEU A N 1
ATOM 1539 C CA . LEU A 1 196 ? -5.844 -50.610 -5.081 1.00 72.69 196 LEU A CA 1
ATOM 1540 C C . LEU A 1 196 ? -5.987 -52.013 -4.463 1.00 72.69 196 LEU A C 1
ATOM 1542 O O . LEU A 1 196 ? -5.266 -52.932 -4.839 1.00 72.69 196 LEU A O 1
ATOM 1546 N N . ALA A 1 197 ? -6.950 -52.192 -3.554 1.00 69.69 197 ALA A N 1
ATOM 1547 C CA . ALA A 1 197 ? -7.238 -53.483 -2.926 1.00 69.69 197 ALA A CA 1
ATOM 1548 C C . ALA A 1 197 ? -7.856 -54.517 -3.887 1.00 69.69 197 ALA A C 1
ATOM 1550 O O . ALA A 1 197 ? -7.777 -55.707 -3.615 1.00 69.69 197 ALA A O 1
ATOM 1551 N N . ALA A 1 198 ? -8.456 -54.085 -5.001 1.00 68.50 198 ALA A N 1
ATOM 1552 C CA . ALA A 1 198 ? -9.063 -54.971 -5.999 1.00 68.50 198 ALA A CA 1
ATOM 1553 C C . ALA A 1 198 ? -8.075 -55.475 -7.076 1.00 68.50 198 ALA A C 1
ATOM 1555 O O . ALA A 1 198 ? -8.468 -56.254 -7.942 1.00 68.50 198 ALA A O 1
ATOM 1556 N N . GLN A 1 199 ? -6.820 -55.006 -7.058 1.00 65.06 199 GLN A N 1
ATOM 1557 C CA . GLN A 1 199 ? -5.759 -55.401 -8.001 1.00 65.06 199 GLN A CA 1
ATOM 1558 C C . GLN A 1 199 ? -4.743 -56.399 -7.408 1.00 65.06 199 GLN A C 1
ATOM 1560 O O . GLN A 1 199 ? -3.770 -56.741 -8.081 1.00 65.06 199 GLN A O 1
ATOM 1565 N N . LEU A 1 200 ? -4.968 -56.860 -6.172 1.00 51.25 200 LEU A N 1
ATOM 1566 C CA . LEU A 1 200 ? -4.238 -57.947 -5.505 1.00 51.25 200 LEU A CA 1
ATOM 1567 C C . LEU A 1 200 ? -5.135 -59.184 -5.400 1.00 51.25 200 LEU A C 1
ATOM 1569 O O . LEU A 1 200 ? -4.586 -60.300 -5.529 1.00 51.25 200 LEU A O 1
#